Protein AF-A0A6C0INZ3-F1 (afdb_monomer_lite)

Secondary structure (DSSP, 8-state):
--HHHHHHHHHHHHHHHHT--GGGSHHHHHHHHHHHHHHHHHHTTTSGGGGGGHHHHHHHHHHGGGG-TTTS-HHHHHHHHHHHHTTTS-HHHHHHHHHHHHH-SHHHHHHH-PPP-GGGHHHHHHHHHHHHHHTT-HHHHHHHHHHHHTTTS-TTSHHHHHHHHHHHHHHHTGGGTTTTT---SHHHHHHHHHHHHHHHHHHHHHHHHHHHH-

Sequence (214 aa):
MNFLSKLVYFIMVAIERYSIDESHGISHSFNTLHHACDIFENEKYKHTEMIPHENVIYIASAIHDMCDKKYMNQEEGIFHIDKLIAAELSNTERMAVREIVAKMSYSKVKLYGFPDLGKYQTAYNVVREADLLAAYDFDRAMIYYMYMNHHVYTNENIIEEAYTDCCELFLKRMLRHDIDGLFTFEYTRQKADILKYESLNQMKRWKRIIKTLK

pLDDT: mean 92.81, std 7.03, range [55.78, 98.81]

Structure (mmCIF, N/CA/C/O backbone):
data_AF-A0A6C0INZ3-F1
#
_entry.id   AF-A0A6C0INZ3-F1
#
loop_
_atom_site.group_PDB
_atom_site.id
_atom_site.type_symbol
_atom_site.label_atom_id
_atom_site.label_alt_id
_atom_site.label_comp_id
_atom_site.label_asym_id
_atom_site.label_entity_id
_atom_site.label_seq_id
_atom_site.pdbx_PDB_ins_code
_atom_site.Cartn_x
_atom_site.Cartn_y
_atom_site.Cartn_z
_atom_site.occupancy
_atom_site.B_iso_or_equiv
_atom_site.auth_seq_id
_atom_site.auth_comp_id
_atom_site.auth_asym_id
_atom_site.auth_atom_id
_atom_site.pdbx_PDB_model_num
ATOM 1 N N . MET A 1 1 ? -4.796 25.303 10.067 1.00 69.06 1 MET A N 1
ATOM 2 C CA . MET A 1 1 ? -4.629 24.258 9.036 1.00 69.06 1 MET A CA 1
ATOM 3 C C . MET A 1 1 ? -5.470 23.056 9.444 1.00 69.06 1 MET A C 1
ATOM 5 O O . MET A 1 1 ? -5.375 22.672 10.606 1.00 69.06 1 MET A O 1
ATOM 9 N N . ASN A 1 2 ? -6.333 22.535 8.563 1.00 91.88 2 ASN A N 1
ATOM 10 C CA . ASN A 1 2 ? -7.113 21.328 8.873 1.00 91.88 2 ASN A CA 1
ATOM 11 C C . ASN A 1 2 ? -6.174 20.112 9.018 1.00 91.88 2 ASN A C 1
ATOM 13 O O . ASN A 1 2 ? -5.011 20.178 8.610 1.00 91.88 2 ASN A O 1
ATOM 17 N N . PHE A 1 3 ? -6.651 19.033 9.637 1.00 91.75 3 PHE A N 1
ATOM 18 C CA . PHE A 1 3 ? -5.793 17.894 9.954 1.00 91.75 3 PHE A CA 1
ATOM 19 C C . PHE A 1 3 ? -5.232 17.191 8.707 1.00 91.75 3 PHE A C 1
ATOM 21 O O . PHE A 1 3 ? -4.044 16.881 8.685 1.00 91.75 3 PHE A O 1
ATOM 28 N N . LEU A 1 4 ? -6.016 17.057 7.632 1.00 93.31 4 LEU A N 1
ATOM 29 C CA . LEU A 1 4 ? -5.533 16.509 6.359 1.00 93.31 4 LEU A CA 1
ATOM 30 C C . LEU A 1 4 ? -4.337 17.306 5.814 1.00 93.31 4 LEU A C 1
ATOM 32 O O . LEU A 1 4 ? -3.319 16.732 5.449 1.00 93.31 4 LEU A O 1
ATOM 36 N N . SER A 1 5 ? -4.408 18.636 5.827 1.00 94.31 5 SER A N 1
ATOM 37 C CA . SER A 1 5 ? -3.290 19.485 5.414 1.00 94.31 5 SER A CA 1
ATOM 38 C C . SER A 1 5 ? -2.071 19.349 6.340 1.00 94.31 5 SER A C 1
ATOM 40 O O . SER A 1 5 ? -0.947 19.403 5.851 1.00 94.31 5 SER A O 1
ATOM 42 N N . LYS A 1 6 ? -2.255 19.126 7.655 1.00 93.69 6 LYS A N 1
ATOM 43 C CA . LYS A 1 6 ? -1.139 18.801 8.575 1.00 93.69 6 LYS A CA 1
ATOM 44 C C . LYS A 1 6 ? -0.491 17.463 8.224 1.00 93.69 6 LYS A C 1
ATOM 46 O O . LYS A 1 6 ? 0.731 17.374 8.243 1.00 93.69 6 LYS A O 1
ATOM 51 N N . LEU A 1 7 ? -1.300 16.461 7.887 1.00 93.94 7 LEU A N 1
ATOM 52 C CA . LEU A 1 7 ? -0.850 15.128 7.493 1.00 93.94 7 LEU A CA 1
ATOM 53 C C . LEU A 1 7 ? -0.023 15.178 6.205 1.00 93.94 7 LEU A C 1
ATOM 55 O O . LEU A 1 7 ? 1.097 14.681 6.168 1.00 93.94 7 LEU A O 1
ATOM 59 N N . VAL A 1 8 ? -0.539 15.858 5.178 1.00 94.75 8 VAL A N 1
ATOM 60 C CA . VAL A 1 8 ? 0.163 16.045 3.901 1.00 94.75 8 VAL A CA 1
ATOM 61 C C . VAL A 1 8 ? 1.462 16.820 4.095 1.00 94.75 8 VAL A C 1
ATOM 63 O O . VAL A 1 8 ? 2.505 16.404 3.600 1.00 94.75 8 VAL A O 1
ATOM 66 N N . TYR A 1 9 ? 1.428 17.913 4.860 1.00 94.56 9 TYR A N 1
ATOM 67 C CA . TYR A 1 9 ? 2.632 18.685 5.155 1.00 94.56 9 TYR A CA 1
ATOM 68 C C . TYR A 1 9 ? 3.685 17.844 5.887 1.00 94.56 9 TYR A C 1
ATOM 70 O O . TYR A 1 9 ? 4.863 17.904 5.547 1.00 94.56 9 TYR A O 1
ATOM 78 N N . PHE A 1 10 ? 3.270 17.021 6.853 1.00 93.75 10 PHE A N 1
ATOM 79 C CA . PHE A 1 10 ? 4.167 16.095 7.540 1.00 93.75 10 PHE A CA 1
ATOM 80 C C . PHE A 1 10 ? 4.844 15.117 6.574 1.00 93.75 10 PHE A C 1
ATOM 82 O O . PHE A 1 10 ? 6.059 14.953 6.646 1.00 93.75 10 PHE A O 1
ATOM 89 N N . ILE A 1 11 ? 4.080 14.517 5.654 1.00 94.12 11 ILE A N 1
ATOM 90 C CA . ILE A 1 11 ? 4.606 13.606 4.627 1.00 94.12 11 ILE A CA 1
ATOM 91 C C . ILE A 1 11 ? 5.644 14.327 3.760 1.00 94.12 11 ILE A C 1
ATOM 93 O O . ILE A 1 11 ? 6.752 13.831 3.589 1.00 94.12 11 ILE A O 1
ATOM 97 N N . MET A 1 12 ? 5.325 15.528 3.269 1.00 94.19 12 MET A N 1
ATOM 98 C CA . MET A 1 12 ? 6.247 16.315 2.442 1.00 94.19 12 MET A CA 1
ATOM 99 C C . MET A 1 12 ? 7.553 16.643 3.177 1.00 94.19 12 MET A C 1
ATOM 101 O O . MET A 1 12 ? 8.633 16.453 2.622 1.00 94.19 12 MET A O 1
ATOM 105 N N . VAL A 1 13 ? 7.464 17.077 4.438 1.00 92.94 13 VAL A N 1
ATOM 106 C CA . VAL A 1 13 ? 8.641 17.379 5.267 1.00 92.94 13 VAL A CA 1
ATOM 107 C C . VAL A 1 13 ? 9.463 16.123 5.553 1.00 92.94 13 VAL A C 1
ATOM 109 O O . VAL A 1 13 ? 10.689 16.188 5.553 1.00 92.94 13 VAL A O 1
ATOM 112 N N . ALA A 1 14 ? 8.822 14.979 5.805 1.00 91.19 14 ALA A N 1
ATOM 113 C CA . ALA A 1 14 ? 9.524 13.717 6.019 1.00 91.19 14 ALA A CA 1
ATOM 114 C C . ALA A 1 14 ? 10.264 13.266 4.748 1.00 91.19 14 ALA A C 1
ATOM 116 O O . ALA A 1 14 ? 11.440 12.917 4.825 1.00 91.19 14 ALA A O 1
ATOM 117 N N . ILE A 1 15 ? 9.619 13.351 3.582 1.00 91.88 15 ILE A N 1
ATOM 118 C CA . ILE A 1 15 ? 10.243 13.035 2.290 1.00 91.88 15 ILE A CA 1
ATOM 119 C C . ILE A 1 15 ? 11.498 13.882 2.071 1.00 91.88 15 ILE A C 1
ATOM 121 O O . ILE A 1 15 ? 12.558 13.333 1.777 1.00 91.88 15 ILE A O 1
ATOM 125 N N . GLU A 1 16 ? 11.403 15.197 2.277 1.00 91.38 16 GLU A N 1
ATOM 126 C CA . GLU A 1 16 ? 12.538 16.111 2.124 1.00 91.38 16 GLU A CA 1
ATOM 127 C C . GLU A 1 16 ? 13.649 15.807 3.140 1.00 91.38 16 GLU A C 1
ATOM 129 O O . GLU A 1 16 ? 14.810 15.625 2.771 1.00 91.38 16 GLU A O 1
ATOM 134 N N . ARG A 1 17 ? 13.297 15.687 4.426 1.00 89.94 17 ARG A N 1
ATOM 135 C CA . ARG A 1 17 ? 14.262 15.501 5.519 1.00 89.94 17 ARG A CA 1
ATOM 136 C C . ARG A 1 17 ? 15.053 14.202 5.401 1.00 89.94 17 ARG A C 1
ATOM 138 O O . ARG A 1 17 ? 16.233 14.189 5.745 1.00 89.94 17 ARG A O 1
ATOM 145 N N . TYR A 1 18 ? 14.408 13.125 4.967 1.00 88.06 18 TYR A N 1
ATOM 146 C CA . TYR A 1 18 ? 15.021 11.798 4.886 1.00 88.06 18 TYR A CA 1
ATOM 147 C C . TYR A 1 18 ? 15.394 11.399 3.456 1.00 88.06 18 TYR A C 1
ATOM 149 O O . TYR A 1 18 ? 15.815 10.267 3.239 1.00 88.06 18 TYR A O 1
ATOM 157 N N . SER A 1 19 ? 15.277 12.327 2.495 1.00 88.00 19 SER A N 1
ATOM 158 C CA . SER A 1 19 ? 15.598 12.095 1.079 1.00 88.00 19 SER A CA 1
ATOM 159 C C . SER A 1 19 ? 14.913 10.841 0.523 1.00 88.00 19 SER A C 1
ATOM 161 O O . SER A 1 19 ? 15.533 10.033 -0.168 1.00 88.00 19 SER A O 1
ATOM 163 N N . ILE A 1 20 ? 13.633 10.664 0.867 1.00 87.69 20 ILE A N 1
ATOM 164 C CA . ILE A 1 20 ? 12.821 9.550 0.371 1.00 87.69 20 ILE A CA 1
ATOM 165 C C . ILE A 1 20 ? 12.635 9.745 -1.134 1.00 87.69 20 ILE A C 1
ATOM 167 O O . ILE A 1 20 ? 12.213 10.815 -1.578 1.00 87.69 20 ILE A O 1
ATOM 171 N N . ASP A 1 21 ? 12.965 8.725 -1.922 1.00 88.88 21 ASP A N 1
ATOM 172 C CA . ASP A 1 21 ? 12.852 8.807 -3.375 1.00 88.88 21 ASP A CA 1
ATOM 173 C C . ASP A 1 21 ? 11.390 8.760 -3.854 1.00 88.88 21 ASP A C 1
ATOM 175 O O . ASP A 1 21 ? 10.462 8.427 -3.111 1.00 88.88 21 ASP A O 1
ATOM 179 N N . GLU A 1 22 ? 11.176 9.094 -5.127 1.00 88.88 22 GLU A N 1
ATOM 180 C CA . GLU A 1 22 ? 9.841 9.228 -5.716 1.00 88.88 22 GLU A CA 1
ATOM 181 C C . GLU A 1 22 ? 8.994 7.947 -5.603 1.00 88.88 22 GLU A C 1
ATOM 183 O O . GLU A 1 22 ? 7.768 8.032 -5.496 1.00 88.88 22 GLU A O 1
ATOM 188 N N . SER A 1 23 ? 9.616 6.763 -5.524 1.00 89.38 23 SER A N 1
ATOM 189 C CA . SER A 1 23 ? 8.882 5.499 -5.402 1.00 89.38 23 SER A CA 1
ATOM 190 C C . SER A 1 23 ? 8.169 5.314 -4.054 1.00 89.38 23 SER A C 1
ATOM 192 O O . SER A 1 23 ? 7.216 4.534 -3.968 1.00 89.38 23 SER A O 1
ATOM 194 N N . HIS A 1 24 ? 8.592 6.040 -3.015 1.00 88.19 24 HIS A N 1
ATOM 195 C CA . HIS A 1 24 ? 7.967 6.060 -1.683 1.00 88.19 24 HIS A CA 1
ATOM 196 C C . HIS A 1 24 ? 7.540 7.489 -1.286 1.00 88.19 24 HIS A C 1
ATOM 198 O O . HIS A 1 24 ? 7.288 7.786 -0.118 1.00 88.19 24 HIS A O 1
ATOM 204 N N . GLY A 1 25 ? 7.450 8.389 -2.271 1.00 88.81 25 GLY A N 1
ATOM 205 C CA . GLY A 1 25 ? 7.060 9.779 -2.078 1.00 88.81 25 GLY A CA 1
ATOM 206 C C . GLY A 1 25 ? 5.555 9.982 -1.858 1.00 88.81 25 GLY A C 1
ATOM 207 O O . GLY A 1 25 ? 4.776 9.060 -1.596 1.00 88.81 25 GLY A O 1
ATOM 208 N N . ILE A 1 26 ? 5.116 11.235 -2.009 1.00 93.00 26 ILE A N 1
ATOM 209 C CA . ILE A 1 26 ? 3.735 11.653 -1.726 1.00 93.00 26 ILE A CA 1
ATOM 210 C C . ILE A 1 26 ? 2.705 10.926 -2.601 1.00 93.00 26 ILE A C 1
ATOM 212 O O . ILE A 1 26 ? 1.640 10.555 -2.112 1.00 93.00 26 ILE A O 1
ATOM 216 N N . SER A 1 27 ? 3.039 10.660 -3.867 1.00 94.25 27 SER A N 1
ATOM 217 C CA . SER A 1 27 ? 2.162 9.951 -4.802 1.00 94.25 27 SER A CA 1
ATOM 218 C C . SER A 1 27 ? 1.820 8.551 -4.298 1.00 94.25 27 SER A C 1
ATOM 220 O O . SER A 1 27 ? 0.663 8.143 -4.353 1.00 94.25 27 SER A O 1
ATOM 222 N N . HIS A 1 28 ? 2.795 7.831 -3.734 1.00 95.06 28 HIS A N 1
ATOM 223 C CA . HIS A 1 28 ? 2.536 6.520 -3.151 1.00 95.06 28 HIS A CA 1
ATOM 224 C C . HIS A 1 28 ? 1.643 6.619 -1.911 1.00 95.06 28 HIS A C 1
ATOM 226 O O . HIS A 1 28 ? 0.663 5.884 -1.810 1.00 95.06 28 HIS A O 1
ATOM 232 N N . SER A 1 29 ? 1.922 7.579 -1.024 1.00 95.19 29 SER A N 1
ATOM 233 C CA . SER A 1 29 ? 1.091 7.830 0.160 1.00 95.19 29 SER A CA 1
ATOM 234 C C . SER A 1 29 ? -0.372 8.101 -0.220 1.00 95.19 29 SER A C 1
ATOM 236 O O . SER A 1 29 ? -1.292 7.597 0.425 1.00 95.19 29 SER A O 1
ATOM 238 N N . PHE A 1 30 ? -0.604 8.855 -1.298 1.00 97.00 30 PHE A N 1
ATOM 239 C CA . PHE A 1 30 ? -1.949 9.149 -1.798 1.00 97.00 30 PHE A CA 1
ATOM 240 C C . PHE A 1 30 ? -2.608 7.937 -2.447 1.00 97.00 30 PHE A C 1
ATOM 242 O O . PHE A 1 30 ? -3.773 7.673 -2.166 1.00 97.00 30 PHE A O 1
ATOM 249 N N . ASN A 1 31 ? -1.878 7.159 -3.248 1.00 97.44 31 ASN A N 1
ATOM 250 C CA . ASN A 1 31 ? -2.407 5.926 -3.833 1.00 97.44 31 ASN A CA 1
ATOM 251 C C . ASN A 1 31 ? -2.839 4.931 -2.746 1.00 97.44 31 ASN A C 1
ATOM 253 O O . ASN A 1 31 ? -3.935 4.376 -2.819 1.00 97.44 31 ASN A O 1
ATOM 257 N N . THR A 1 32 ? -2.028 4.758 -1.699 1.00 97.81 32 THR A N 1
ATOM 258 C CA . THR A 1 32 ? -2.372 3.898 -0.559 1.00 97.81 32 THR A CA 1
ATOM 259 C C . THR A 1 32 ? -3.578 4.443 0.210 1.00 97.81 32 THR A C 1
ATOM 261 O O . THR A 1 32 ? -4.480 3.682 0.549 1.00 97.81 32 THR A O 1
ATOM 264 N N . LEU A 1 33 ? -3.669 5.758 0.429 1.00 97.94 33 LEU A N 1
ATOM 265 C CA . LEU A 1 33 ? -4.849 6.372 1.049 1.00 97.94 33 LEU A CA 1
ATOM 266 C C . LEU A 1 33 ? -6.123 6.182 0.205 1.00 97.94 33 LEU A C 1
ATOM 268 O O . LEU A 1 33 ? -7.180 5.869 0.752 1.00 97.94 33 LEU A O 1
ATOM 272 N N . HIS A 1 34 ? -6.034 6.329 -1.118 1.00 98.50 34 HIS A N 1
ATOM 273 C CA . HIS A 1 34 ? -7.158 6.095 -2.023 1.00 98.50 34 HIS A CA 1
ATOM 274 C C . HIS A 1 34 ? -7.617 4.639 -1.991 1.00 98.50 34 HIS A C 1
ATOM 276 O O . HIS A 1 34 ? -8.807 4.389 -1.831 1.00 98.50 34 HIS A O 1
ATOM 282 N N . HIS A 1 35 ? -6.692 3.679 -2.044 1.00 98.75 35 HIS A N 1
ATOM 283 C CA . HIS A 1 35 ? -7.049 2.269 -1.907 1.00 98.75 35 HIS A CA 1
ATOM 284 C C . HIS A 1 35 ? -7.659 1.943 -0.541 1.00 98.75 35 HIS A C 1
ATOM 286 O O . HIS A 1 35 ? -8.596 1.153 -0.476 1.00 98.75 35 HIS A O 1
ATOM 292 N N . ALA A 1 36 ? -7.187 2.563 0.543 1.00 98.75 36 ALA A N 1
ATOM 293 C CA . ALA A 1 36 ? -7.779 2.377 1.866 1.00 98.75 36 ALA A CA 1
ATOM 294 C C . ALA A 1 36 ? -9.219 2.915 1.929 1.00 98.75 36 ALA A C 1
ATOM 296 O O . ALA A 1 36 ? -10.091 2.243 2.478 1.00 98.75 36 ALA A O 1
ATOM 297 N N . CYS A 1 37 ? -9.474 4.084 1.330 1.00 98.69 37 CYS A N 1
ATOM 298 C CA . CYS A 1 37 ? -10.815 4.654 1.166 1.00 98.69 37 CYS A CA 1
ATOM 299 C C . CYS A 1 37 ? -11.726 3.726 0.354 1.00 98.69 37 CYS A C 1
ATOM 301 O O . CYS A 1 37 ? -12.810 3.369 0.807 1.00 98.69 37 CYS A O 1
ATOM 303 N N . ASP A 1 38 ? -11.250 3.257 -0.798 1.00 98.75 38 ASP A N 1
ATOM 304 C CA . ASP A 1 38 ? -11.995 2.349 -1.666 1.00 98.75 38 ASP A CA 1
ATOM 305 C C . ASP A 1 38 ? -12.365 1.041 -0.948 1.00 98.75 38 ASP A C 1
ATOM 307 O O . ASP A 1 38 ? -13.520 0.613 -0.996 1.00 98.75 38 ASP A O 1
ATOM 311 N N . ILE A 1 39 ? -11.411 0.415 -0.249 1.00 98.81 39 ILE A N 1
ATOM 312 C CA . ILE A 1 39 ? -11.667 -0.801 0.534 1.00 98.81 39 ILE A CA 1
ATOM 313 C C . ILE A 1 39 ? -12.692 -0.506 1.634 1.00 98.81 39 ILE A C 1
ATOM 315 O O . ILE A 1 39 ? -13.674 -1.235 1.761 1.00 98.81 39 ILE A O 1
ATOM 319 N N . PHE A 1 40 ? -12.496 0.564 2.411 1.00 98.69 40 PHE A N 1
ATOM 320 C CA . PHE A 1 40 ? -13.399 0.927 3.502 1.00 98.69 40 PHE A CA 1
ATOM 321 C C . PHE A 1 40 ? -14.834 1.128 3.002 1.00 98.69 40 PHE A C 1
ATOM 323 O O . PHE A 1 40 ? -15.755 0.498 3.520 1.00 98.69 40 PHE A O 1
ATOM 330 N N . GLU A 1 41 ? -15.036 1.928 1.955 1.00 98.62 41 GLU A N 1
ATOM 331 C CA . GLU A 1 41 ? -16.369 2.226 1.426 1.00 98.62 41 GLU A CA 1
ATOM 332 C C . GLU A 1 41 ? -17.100 0.983 0.904 1.00 98.62 41 GLU A C 1
ATOM 334 O O . GLU A 1 41 ? -18.309 0.850 1.112 1.00 98.62 41 GLU A O 1
ATOM 339 N N . ASN A 1 42 ? -16.379 0.054 0.273 1.00 98.56 42 ASN A N 1
ATOM 340 C CA . ASN A 1 42 ? -16.973 -1.151 -0.306 1.00 98.56 42 ASN A CA 1
ATOM 341 C C . ASN A 1 42 ? -17.198 -2.276 0.717 1.00 98.56 42 ASN A C 1
ATOM 343 O O . ASN A 1 42 ? -18.046 -3.141 0.493 1.00 98.56 42 ASN A O 1
ATOM 347 N N . GLU A 1 43 ? -16.481 -2.268 1.845 1.00 98.25 43 GLU A N 1
ATOM 348 C CA . GLU A 1 43 ? -16.483 -3.379 2.805 1.00 98.25 43 GLU A CA 1
ATOM 349 C C . GLU A 1 43 ? -17.089 -3.017 4.178 1.00 98.25 43 GLU A C 1
ATOM 351 O O . GLU A 1 43 ? -17.465 -3.913 4.939 1.00 98.25 43 GLU A O 1
ATOM 356 N N . LYS A 1 44 ? -17.273 -1.727 4.510 1.00 97.56 44 LYS A N 1
ATOM 357 C CA . LYS A 1 44 ? -17.713 -1.263 5.851 1.00 97.56 44 LYS A CA 1
ATOM 358 C C . LYS A 1 44 ? -19.039 -1.826 6.344 1.00 97.56 44 LYS A C 1
ATOM 360 O O . LYS A 1 44 ? -19.221 -1.968 7.548 1.00 97.56 44 LYS A O 1
ATOM 365 N N . TYR A 1 45 ? -19.960 -2.179 5.450 1.00 97.44 45 TYR A N 1
ATOM 366 C CA . TYR A 1 45 ? -21.242 -2.772 5.847 1.00 97.44 45 TYR A CA 1
ATOM 367 C C . TYR A 1 45 ? -21.177 -4.290 6.045 1.00 97.44 45 TYR A C 1
ATOM 369 O O . TYR A 1 45 ? -22.009 -4.837 6.765 1.00 97.44 45 TYR A O 1
ATOM 377 N N . LYS A 1 46 ? -20.185 -4.969 5.452 1.00 97.75 46 LYS A N 1
ATOM 378 C CA . LYS A 1 46 ? -19.890 -6.384 5.732 1.00 97.75 46 LYS A CA 1
ATOM 379 C C . LYS A 1 46 ? -19.028 -6.535 6.991 1.00 97.75 46 LYS A C 1
ATOM 381 O O . LYS A 1 46 ? -19.146 -7.535 7.692 1.00 97.75 46 LYS A O 1
ATOM 386 N N . HIS A 1 47 ? -18.220 -5.519 7.293 1.00 96.75 47 HIS A N 1
ATOM 387 C CA . HIS A 1 47 ? -17.270 -5.476 8.403 1.00 96.75 47 HIS A CA 1
ATOM 388 C C . HIS A 1 47 ? -17.510 -4.249 9.294 1.00 96.75 47 HIS A C 1
ATOM 390 O O . HIS A 1 47 ? -16.679 -3.347 9.404 1.00 96.75 47 HIS A O 1
ATOM 396 N N . THR A 1 48 ? -18.693 -4.178 9.909 1.00 97.06 48 THR A N 1
ATOM 397 C CA . THR A 1 48 ? -19.147 -2.991 10.664 1.00 97.06 48 THR A CA 1
ATOM 398 C C . THR A 1 48 ? -18.234 -2.587 11.825 1.00 97.06 48 THR A C 1
ATOM 400 O O . THR A 1 48 ? -18.241 -1.426 12.236 1.00 97.06 48 THR A O 1
ATOM 403 N N . GLU A 1 49 ? -17.407 -3.506 12.330 1.00 95.50 49 GLU A N 1
ATOM 404 C CA . GLU A 1 49 ? -16.436 -3.260 13.393 1.00 95.50 49 GLU A CA 1
ATOM 405 C C . GLU A 1 49 ? -15.344 -2.251 13.011 1.00 95.50 49 GLU A C 1
ATOM 407 O O . GLU A 1 49 ? -14.749 -1.652 13.904 1.00 95.50 49 GLU A O 1
ATOM 412 N N . MET A 1 50 ? -15.089 -2.021 11.716 1.00 95.94 50 MET A N 1
ATOM 413 C CA . MET A 1 50 ? -14.089 -1.037 11.285 1.00 95.94 50 MET A CA 1
ATOM 414 C C . MET A 1 50 ? -14.626 0.388 11.161 1.00 95.94 50 MET A C 1
ATOM 416 O O . MET A 1 50 ? -13.827 1.318 11.098 1.00 95.94 50 MET A O 1
ATOM 420 N N . ILE A 1 51 ? -15.951 0.585 11.155 1.00 97.94 51 ILE A N 1
ATOM 421 C CA . ILE A 1 51 ? -16.570 1.916 11.020 1.00 97.94 51 ILE A CA 1
ATOM 422 C C . ILE A 1 51 ? -16.051 2.896 12.088 1.00 97.94 51 ILE A C 1
ATOM 424 O O . ILE A 1 51 ? -15.641 3.998 11.726 1.00 97.94 51 ILE A O 1
ATOM 428 N N . PRO A 1 52 ? -15.957 2.528 13.384 1.00 97.44 52 PRO A N 1
ATOM 429 C CA . PRO A 1 52 ? -15.395 3.416 14.405 1.00 97.44 52 PRO A CA 1
ATOM 430 C C . PRO A 1 52 ? -13.888 3.682 14.253 1.00 97.44 52 PRO A C 1
ATOM 432 O O . PRO A 1 52 ? -13.311 4.397 15.067 1.00 97.44 52 PRO A O 1
ATOM 435 N N . HIS A 1 53 ? -13.219 3.051 13.287 1.00 97.56 53 HIS A N 1
ATOM 436 C CA . HIS A 1 53 ? -11.769 3.078 13.100 1.00 97.56 53 HIS A CA 1
ATOM 437 C C . HIS A 1 53 ? -11.351 3.746 11.782 1.00 97.56 53 HIS A C 1
ATOM 439 O O . HIS A 1 53 ? -10.173 3.705 11.435 1.00 97.56 53 HIS A O 1
ATOM 445 N N . GLU A 1 54 ? -12.276 4.411 11.082 1.00 97.81 54 GLU A N 1
ATOM 446 C CA . GLU A 1 54 ? -12.027 5.108 9.811 1.00 97.81 54 GLU A CA 1
ATOM 447 C C . GLU A 1 54 ? -10.832 6.078 9.885 1.00 97.81 54 GLU A C 1
ATOM 449 O O . GLU A 1 54 ? -9.918 6.016 9.064 1.00 97.81 54 GLU A O 1
ATOM 454 N N . ASN A 1 55 ? -10.762 6.907 10.934 1.00 96.56 55 ASN A N 1
ATOM 455 C CA . ASN A 1 55 ? -9.639 7.831 11.126 1.00 96.56 55 ASN A CA 1
ATOM 456 C C . ASN A 1 55 ? -8.298 7.096 11.273 1.00 96.56 55 ASN A C 1
ATOM 458 O O . ASN A 1 55 ? -7.298 7.516 10.694 1.00 96.56 55 ASN A O 1
ATOM 462 N N . VAL A 1 56 ? -8.268 5.988 12.024 1.00 97.88 56 VAL A N 1
ATOM 463 C CA . VAL A 1 56 ? -7.059 5.164 12.200 1.00 97.88 56 VAL A CA 1
ATOM 464 C C . VAL A 1 56 ? -6.611 4.590 10.858 1.00 97.88 56 VAL A C 1
ATOM 466 O O . VAL A 1 56 ? -5.417 4.626 10.565 1.00 97.88 56 VAL A O 1
ATOM 469 N N . ILE A 1 57 ? -7.557 4.115 10.041 1.00 98.50 57 ILE A N 1
ATOM 470 C CA . ILE A 1 57 ? -7.296 3.580 8.701 1.00 98.50 57 ILE A CA 1
ATOM 471 C C . ILE A 1 57 ? -6.637 4.648 7.827 1.00 98.50 57 ILE A C 1
ATOM 473 O O . ILE A 1 57 ? -5.514 4.445 7.370 1.00 98.50 57 ILE A O 1
ATOM 477 N N . TYR A 1 58 ? -7.283 5.802 7.646 1.00 98.25 58 TYR A N 1
ATOM 478 C CA . TYR A 1 58 ? -6.786 6.841 6.737 1.00 98.25 58 TYR A CA 1
ATOM 479 C C . TYR A 1 58 ? -5.446 7.426 7.179 1.00 98.25 58 TYR A C 1
ATOM 481 O O . TYR A 1 58 ? -4.543 7.627 6.362 1.00 98.25 58 TYR A O 1
ATOM 489 N N . ILE A 1 59 ? -5.280 7.663 8.481 1.00 97.19 59 ILE A N 1
ATOM 490 C CA . ILE A 1 59 ? -4.031 8.193 9.027 1.00 97.19 59 ILE A CA 1
ATOM 491 C C . ILE A 1 59 ? -2.900 7.193 8.813 1.00 97.19 59 ILE A C 1
ATOM 493 O O . ILE A 1 59 ? -1.866 7.569 8.264 1.00 97.19 59 ILE A O 1
ATOM 497 N N . ALA A 1 60 ? -3.095 5.929 9.202 1.00 97.06 60 ALA A N 1
ATOM 498 C CA . ALA A 1 60 ? -2.071 4.903 9.056 1.00 97.06 60 ALA A CA 1
ATOM 499 C C . ALA A 1 60 ? -1.716 4.668 7.580 1.00 97.06 60 ALA A C 1
ATOM 501 O O . ALA A 1 60 ? -0.532 4.617 7.256 1.00 97.06 60 ALA A O 1
ATOM 502 N N . SER A 1 61 ? -2.703 4.613 6.675 1.00 97.44 61 SER A N 1
ATOM 503 C CA . SER A 1 61 ? -2.450 4.448 5.237 1.00 97.44 61 SER A CA 1
ATOM 504 C C . SER A 1 61 ? -1.621 5.584 4.647 1.00 97.44 61 SER A C 1
ATOM 506 O O . SER A 1 61 ? -0.732 5.330 3.839 1.00 97.44 61 SER A O 1
ATOM 508 N N . ALA A 1 62 ? -1.852 6.824 5.080 1.00 96.19 62 ALA A N 1
ATOM 509 C CA . ALA A 1 62 ? -1.151 7.979 4.535 1.00 96.19 62 ALA A CA 1
ATOM 510 C C . ALA A 1 62 ? 0.310 8.081 5.004 1.00 96.19 62 ALA A C 1
ATOM 512 O O . ALA A 1 62 ? 1.136 8.620 4.278 1.00 96.19 62 ALA A O 1
ATOM 513 N N . ILE A 1 63 ? 0.639 7.598 6.209 1.00 94.06 63 ILE A N 1
ATOM 514 C CA . ILE A 1 63 ? 1.956 7.843 6.832 1.00 94.06 63 ILE A CA 1
ATOM 515 C C . ILE A 1 63 ? 2.810 6.593 7.031 1.00 94.06 63 ILE A C 1
ATOM 517 O O . ILE A 1 63 ? 3.910 6.716 7.565 1.00 94.06 63 ILE A O 1
ATOM 521 N N . HIS A 1 64 ? 2.329 5.402 6.663 1.00 91.94 64 HIS A N 1
ATOM 522 C CA . HIS A 1 64 ? 3.016 4.145 6.975 1.00 91.94 64 HIS A CA 1
ATOM 523 C C . HIS A 1 64 ? 4.488 4.117 6.533 1.00 91.94 64 HIS A C 1
ATOM 525 O O . HIS A 1 64 ? 5.356 3.704 7.304 1.00 91.94 64 HIS A O 1
ATOM 531 N N . ASP A 1 65 ? 4.775 4.645 5.345 1.00 88.75 65 ASP A N 1
ATOM 532 C CA . ASP A 1 65 ? 6.124 4.692 4.780 1.00 88.75 65 ASP A CA 1
ATOM 533 C C . ASP A 1 65 ? 7.012 5.794 5.369 1.00 88.75 65 ASP A C 1
ATOM 535 O O . ASP A 1 65 ? 8.235 5.743 5.244 1.00 88.75 65 ASP A O 1
ATOM 539 N N . MET A 1 66 ? 6.442 6.739 6.124 1.00 87.69 66 MET A N 1
ATOM 540 C CA . MET A 1 66 ? 7.202 7.793 6.815 1.00 87.69 66 MET A CA 1
ATOM 541 C C . MET A 1 66 ? 7.962 7.271 8.046 1.00 87.69 66 MET A C 1
ATOM 543 O O . MET A 1 66 ? 8.491 8.053 8.831 1.00 87.69 66 MET A O 1
ATOM 547 N N . CYS A 1 67 ? 8.008 5.951 8.238 1.00 82.81 67 CYS A N 1
ATOM 548 C CA . CYS A 1 67 ? 8.857 5.282 9.219 1.00 82.81 67 CYS A CA 1
ATOM 549 C C . CYS A 1 67 ? 9.555 4.030 8.651 1.00 82.81 67 CYS A C 1
ATOM 551 O O . CYS A 1 67 ? 10.010 3.175 9.421 1.00 82.81 67 CYS A O 1
ATOM 553 N N . ASP A 1 68 ? 9.624 3.883 7.320 1.00 76.62 68 ASP A N 1
ATOM 554 C CA . ASP A 1 68 ? 10.269 2.722 6.708 1.00 76.62 68 ASP A CA 1
ATOM 555 C C . ASP A 1 68 ? 11.770 2.694 7.061 1.00 76.62 68 ASP A C 1
ATOM 557 O O . ASP A 1 68 ? 12.508 3.675 6.913 1.00 76.62 68 ASP A O 1
ATOM 561 N N . LYS A 1 69 ? 12.233 1.520 7.507 1.00 78.25 69 LYS A N 1
ATOM 562 C CA . LYS A 1 69 ? 1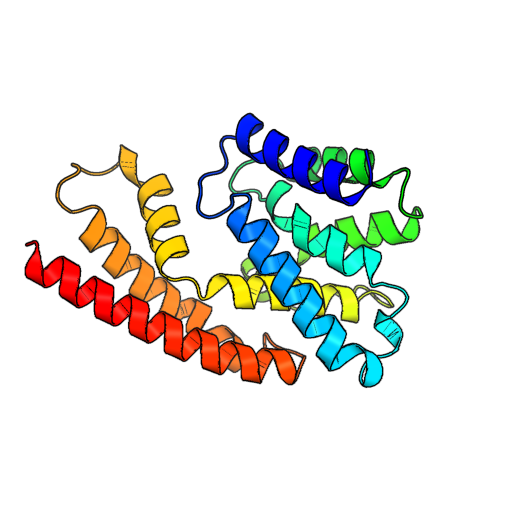3.635 1.240 7.842 1.00 78.25 69 LYS A CA 1
ATOM 563 C C . LYS A 1 69 ? 14.579 1.438 6.659 1.00 78.25 69 LYS A C 1
ATOM 565 O O . LYS A 1 69 ? 15.779 1.557 6.880 1.00 78.25 69 LYS A O 1
ATOM 570 N N . LYS A 1 70 ? 14.056 1.431 5.427 1.00 76.75 70 LYS A N 1
ATOM 571 C CA . LYS A 1 70 ? 14.838 1.730 4.220 1.00 76.75 70 LYS A CA 1
ATOM 572 C C . LYS A 1 70 ? 15.446 3.135 4.247 1.00 76.75 70 LYS A C 1
ATOM 574 O O . LYS A 1 70 ? 16.544 3.303 3.732 1.00 76.75 70 LYS A O 1
ATOM 579 N N . TYR A 1 71 ? 14.757 4.109 4.847 1.00 77.00 71 TYR A N 1
ATOM 580 C CA . TYR A 1 71 ? 15.152 5.523 4.800 1.00 77.00 71 TYR A CA 1
ATOM 581 C C . TYR A 1 71 ? 15.521 6.099 6.169 1.00 77.00 71 TYR A C 1
ATOM 583 O O . TYR A 1 71 ? 16.245 7.089 6.242 1.00 77.00 71 TYR A O 1
ATOM 591 N N . MET A 1 72 ? 15.035 5.512 7.269 1.00 80.44 72 MET A N 1
ATOM 592 C CA . MET A 1 72 ? 15.250 6.088 8.598 1.00 80.44 72 MET A CA 1
ATOM 593 C C . MET A 1 72 ? 15.238 5.076 9.743 1.00 80.44 72 MET A C 1
ATOM 595 O O . MET A 1 72 ? 14.869 3.910 9.598 1.00 80.44 72 MET A O 1
ATOM 599 N N . ASN A 1 73 ? 15.587 5.558 10.938 1.00 83.69 73 ASN A N 1
ATOM 600 C CA . ASN A 1 73 ? 15.318 4.828 12.165 1.00 83.69 73 ASN A CA 1
ATOM 601 C C . ASN A 1 73 ? 13.799 4.790 12.427 1.00 83.69 73 ASN A C 1
ATOM 603 O O . ASN A 1 73 ? 13.155 5.822 12.611 1.00 83.69 73 ASN A O 1
ATOM 607 N N . GLN A 1 74 ? 13.237 3.582 12.487 1.00 82.56 74 GLN A N 1
ATOM 608 C CA . GLN A 1 74 ? 11.798 3.378 12.662 1.00 82.56 74 GLN A CA 1
ATOM 609 C C . GLN A 1 74 ? 11.255 3.977 13.977 1.00 82.56 74 GLN A C 1
ATOM 611 O O . GLN A 1 74 ? 10.124 4.456 14.002 1.00 82.56 74 GLN A O 1
ATOM 616 N N . GLU A 1 75 ? 12.027 3.969 15.068 1.00 84.19 75 GLU A N 1
ATOM 617 C CA . GLU A 1 75 ? 11.594 4.543 16.352 1.00 84.19 75 GLU A CA 1
ATOM 618 C C . GLU A 1 75 ? 11.504 6.071 16.290 1.00 84.19 75 GLU A C 1
ATOM 620 O O . GLU A 1 75 ? 10.560 6.650 16.829 1.00 84.19 75 GLU A O 1
ATOM 625 N N . GLU A 1 76 ? 12.434 6.717 15.580 1.00 86.38 76 GLU A N 1
ATOM 626 C CA . GLU A 1 76 ? 12.398 8.163 15.334 1.00 86.38 76 GLU A CA 1
ATOM 627 C C . GLU A 1 76 ? 11.167 8.544 14.495 1.00 86.38 76 GLU A C 1
ATOM 629 O O . GLU A 1 76 ? 10.418 9.450 14.870 1.00 86.38 76 GLU A O 1
ATOM 634 N N . GLY A 1 77 ? 10.905 7.806 13.409 1.00 85.88 77 GLY A N 1
ATOM 635 C CA . GLY A 1 77 ? 9.719 8.011 12.571 1.00 85.88 77 GLY A CA 1
ATOM 636 C C . GLY A 1 77 ? 8.416 7.855 13.359 1.00 85.88 77 GLY A C 1
ATOM 637 O O . GLY A 1 77 ? 7.547 8.728 13.318 1.00 85.88 77 GLY A O 1
ATOM 638 N N . ILE A 1 78 ? 8.305 6.794 14.167 1.00 85.75 78 ILE A N 1
ATOM 639 C CA . ILE A 1 78 ? 7.143 6.557 15.040 1.00 85.75 78 ILE A CA 1
ATOM 640 C C . ILE A 1 78 ? 6.955 7.696 16.050 1.00 85.75 78 ILE A C 1
ATOM 642 O O . ILE A 1 78 ? 5.826 8.127 16.281 1.00 85.75 78 ILE A O 1
ATOM 646 N N . PHE A 1 79 ? 8.033 8.202 16.649 1.00 88.31 79 PHE A N 1
ATOM 647 C CA . PHE A 1 79 ? 7.958 9.321 17.589 1.00 88.31 79 PHE A CA 1
ATOM 648 C C . PHE A 1 79 ? 7.418 10.597 16.930 1.00 88.31 79 PHE A C 1
ATOM 650 O O . PHE A 1 79 ? 6.603 11.315 17.516 1.00 88.31 79 PHE A O 1
ATOM 657 N N . HIS A 1 80 ? 7.847 10.881 15.702 1.00 89.00 80 HIS A N 1
ATOM 658 C CA . HIS A 1 80 ? 7.357 12.022 14.938 1.00 89.00 80 HIS A CA 1
ATOM 659 C C . HIS A 1 80 ? 5.887 11.864 14.522 1.00 89.00 80 HIS A C 1
ATOM 661 O O . HIS A 1 80 ? 5.124 12.828 14.629 1.00 89.00 80 HIS A O 1
ATOM 667 N N . ILE A 1 81 ? 5.476 10.652 14.141 1.00 89.44 81 ILE A N 1
ATOM 668 C CA . ILE A 1 81 ? 4.075 10.310 13.873 1.00 89.44 81 ILE A CA 1
ATOM 669 C C . ILE A 1 81 ? 3.209 10.524 15.122 1.00 89.44 81 ILE A C 1
ATOM 671 O O . ILE A 1 81 ? 2.183 11.196 15.038 1.00 89.44 81 ILE A O 1
ATOM 675 N N . ASP A 1 82 ? 3.622 10.017 16.289 1.00 89.25 82 ASP A N 1
ATOM 676 C CA . ASP A 1 82 ? 2.841 10.152 17.529 1.00 89.25 82 ASP A CA 1
ATOM 677 C C . ASP A 1 82 ? 2.645 11.628 17.907 1.00 89.25 82 ASP A C 1
ATOM 679 O O . ASP A 1 82 ? 1.538 12.042 18.251 1.00 89.25 82 ASP A O 1
ATOM 683 N N . LYS A 1 83 ? 3.681 12.461 17.732 1.00 91.06 83 LYS A N 1
ATOM 684 C CA . LYS A 1 83 ? 3.579 13.917 17.921 1.00 91.06 83 LYS A CA 1
ATOM 685 C C . LYS A 1 83 ? 2.569 14.581 16.988 1.00 91.06 83 LYS A C 1
ATOM 687 O O . LYS A 1 83 ? 1.861 15.485 17.430 1.00 91.06 83 LYS A O 1
ATOM 692 N N . LEU A 1 84 ? 2.507 14.169 15.721 1.00 91.69 84 LEU A N 1
ATOM 693 C CA . LEU A 1 84 ? 1.564 14.721 14.743 1.00 91.69 84 LEU A CA 1
ATOM 694 C C . LEU A 1 84 ? 0.111 14.427 15.132 1.00 91.69 84 LEU A C 1
ATOM 696 O O . LEU A 1 84 ? -0.742 15.311 15.048 1.00 91.69 84 LEU A O 1
ATOM 700 N N . ILE A 1 85 ? -0.164 13.189 15.543 1.00 93.25 85 ILE A N 1
ATOM 701 C CA . ILE A 1 85 ? -1.528 12.682 15.755 1.00 93.25 85 ILE A CA 1
ATOM 702 C C . ILE A 1 85 ? -2.006 12.840 17.213 1.00 93.25 85 ILE A C 1
ATOM 704 O O . ILE A 1 85 ? -3.178 12.609 17.505 1.00 93.25 85 ILE A O 1
ATOM 708 N N . ALA A 1 86 ? -1.123 13.272 18.126 1.00 91.75 86 ALA A N 1
ATOM 709 C CA . ALA A 1 86 ? -1.376 13.458 19.560 1.00 91.75 86 ALA A CA 1
ATOM 710 C C . ALA A 1 86 ? -2.653 14.242 19.884 1.00 91.75 86 ALA A C 1
ATOM 712 O O . ALA A 1 86 ? -3.377 13.874 20.808 1.00 91.75 86 ALA A O 1
ATOM 713 N N . ALA A 1 87 ? -2.908 15.318 19.137 1.00 88.56 87 ALA A N 1
ATOM 714 C CA . ALA A 1 87 ? -4.024 16.229 19.380 1.00 88.56 87 ALA A CA 1
ATOM 715 C C . ALA A 1 87 ? -5.347 15.779 18.737 1.00 88.56 87 ALA A C 1
ATOM 717 O O . ALA A 1 87 ? -6.382 16.376 19.011 1.00 88.56 87 ALA A O 1
ATOM 718 N N . GLU A 1 88 ? -5.308 14.767 17.870 1.00 91.56 88 GLU A N 1
ATOM 719 C CA . GLU A 1 88 ? -6.408 14.433 16.952 1.00 91.56 88 GLU A CA 1
ATOM 720 C C . GLU A 1 88 ? -6.961 13.026 17.231 1.00 91.56 88 GLU A C 1
ATOM 722 O O . GLU A 1 88 ? -8.097 12.726 16.883 1.00 91.56 88 GLU A O 1
ATOM 727 N N . LEU A 1 89 ? -6.175 12.175 17.902 1.00 93.62 89 LEU A N 1
ATOM 728 C CA . LEU A 1 89 ? -6.529 10.801 18.247 1.00 93.62 89 LEU A CA 1
ATOM 729 C C . LEU A 1 89 ? -6.399 10.535 19.749 1.00 93.62 89 LEU A C 1
ATOM 731 O O . LEU A 1 89 ? -5.476 11.011 20.421 1.00 93.62 89 LEU A O 1
ATOM 735 N N . SER A 1 90 ? -7.282 9.679 20.263 1.00 94.88 90 SER A N 1
ATOM 736 C CA . SER A 1 90 ? -7.158 9.130 21.614 1.00 94.88 90 SER A CA 1
ATOM 737 C C . SER A 1 90 ? -5.883 8.296 21.758 1.00 94.88 90 SER A C 1
ATOM 739 O O . SER A 1 90 ? -5.389 7.713 20.792 1.00 94.88 90 SER A O 1
ATOM 741 N N . ASN A 1 91 ? -5.374 8.145 22.986 1.00 94.19 91 ASN A N 1
ATOM 742 C CA . ASN A 1 91 ? -4.191 7.313 23.249 1.00 94.19 91 ASN A CA 1
ATOM 743 C C . ASN A 1 91 ? -4.323 5.898 22.649 1.00 94.19 91 ASN A C 1
ATOM 745 O O . ASN A 1 91 ? -3.362 5.369 22.097 1.00 94.19 91 ASN A O 1
ATOM 749 N N . THR A 1 92 ? -5.519 5.301 22.709 1.00 95.00 92 THR A N 1
ATOM 750 C CA . THR A 1 92 ? -5.775 3.964 22.158 1.00 95.00 92 THR A CA 1
ATOM 751 C C . THR A 1 92 ? -5.734 3.913 20.635 1.00 95.00 92 THR A C 1
ATOM 753 O O . THR A 1 92 ? -5.341 2.889 20.084 1.00 95.00 92 THR A O 1
ATOM 756 N N . GLU A 1 93 ? -6.148 4.975 19.947 1.00 96.50 93 GLU A N 1
ATOM 757 C CA . GLU A 1 93 ? -6.076 5.063 18.483 1.00 96.50 93 GLU A CA 1
ATOM 758 C C . GLU A 1 93 ? -4.646 5.346 18.023 1.00 96.50 93 GLU A C 1
ATOM 760 O O . GLU A 1 93 ? -4.183 4.739 17.063 1.00 96.50 93 GLU A O 1
ATOM 765 N N . ARG A 1 94 ? -3.897 6.186 18.751 1.00 95.38 94 ARG A N 1
ATOM 766 C CA . ARG A 1 94 ? -2.470 6.422 18.464 1.00 95.38 94 ARG A CA 1
ATOM 767 C C . ARG A 1 94 ? -1.648 5.146 18.574 1.00 95.38 94 ARG A C 1
ATOM 769 O O . ARG A 1 94 ? -0.837 4.853 17.69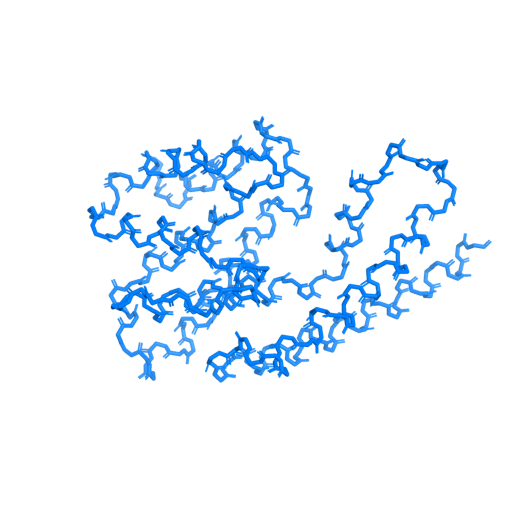8 1.00 95.38 94 ARG A O 1
ATOM 776 N N . MET A 1 95 ? -1.900 4.356 19.621 1.00 94.25 95 MET A N 1
ATOM 777 C CA . MET A 1 95 ? -1.292 3.033 19.765 1.00 94.25 95 MET A CA 1
ATOM 778 C C . MET A 1 95 ? -1.652 2.122 18.588 1.00 94.25 95 MET A C 1
ATOM 780 O O . MET A 1 95 ? -0.773 1.443 18.069 1.00 94.25 95 MET A O 1
ATOM 784 N N . ALA A 1 96 ? -2.903 2.142 18.121 1.00 96.31 96 ALA A N 1
ATOM 785 C CA . ALA A 1 96 ? -3.315 1.356 16.961 1.00 96.31 96 ALA A CA 1
ATOM 786 C C . ALA A 1 96 ? -2.574 1.771 15.683 1.00 96.31 96 ALA A C 1
ATOM 788 O O . ALA A 1 96 ? -2.013 0.911 15.011 1.00 96.31 96 ALA A O 1
ATOM 789 N N . VAL A 1 97 ? -2.499 3.075 15.382 1.00 96.31 97 VAL A N 1
ATOM 790 C CA . VAL A 1 97 ? -1.742 3.599 14.230 1.00 96.31 97 VAL A CA 1
ATOM 791 C C . VAL A 1 97 ? -0.286 3.137 14.292 1.00 96.31 97 VAL A C 1
ATOM 793 O O . VAL A 1 97 ? 0.227 2.592 13.315 1.00 96.31 97 VAL A O 1
ATOM 796 N N . ARG A 1 98 ? 0.365 3.281 15.454 1.00 93.19 98 ARG A N 1
ATOM 797 C CA . ARG A 1 98 ? 1.746 2.828 15.667 1.00 93.19 98 ARG A CA 1
ATOM 798 C C . ARG A 1 98 ? 1.909 1.337 15.379 1.00 93.19 98 ARG A C 1
ATOM 800 O O . ARG A 1 98 ? 2.841 0.956 14.675 1.00 93.19 98 ARG A O 1
ATOM 807 N N . GLU A 1 99 ? 1.032 0.501 15.924 1.00 93.81 99 GLU A N 1
ATOM 808 C CA . GLU A 1 99 ? 1.113 -0.952 15.760 1.00 93.81 99 GLU A CA 1
ATOM 809 C C . GLU A 1 99 ? 0.861 -1.384 14.312 1.00 93.81 99 GLU A C 1
ATOM 811 O O . GLU A 1 99 ? 1.582 -2.246 13.804 1.00 93.81 99 GLU A O 1
ATOM 816 N N . ILE A 1 100 ? -0.108 -0.762 13.629 1.00 95.56 100 ILE A N 1
ATOM 817 C CA . ILE A 1 100 ? -0.411 -1.040 12.219 1.00 95.56 100 ILE A CA 1
ATOM 818 C C . ILE A 1 100 ? 0.816 -0.753 11.363 1.00 95.56 100 ILE A C 1
ATOM 820 O O . ILE A 1 100 ? 1.357 -1.653 10.718 1.00 95.56 100 ILE A O 1
ATOM 824 N N . VAL A 1 101 ? 1.300 0.484 11.433 1.00 93.06 101 VAL A N 1
ATOM 825 C CA . VAL A 1 101 ? 2.448 0.955 10.663 1.00 93.06 101 VAL A CA 1
ATOM 826 C C . VAL A 1 101 ? 3.696 0.115 10.973 1.00 93.06 101 VAL A C 1
ATOM 828 O O . VAL A 1 101 ? 4.447 -0.276 10.079 1.00 93.06 101 VAL A O 1
ATOM 831 N N . ALA A 1 102 ? 3.891 -0.276 12.236 1.00 89.56 102 ALA A N 1
ATOM 832 C CA . ALA A 1 102 ? 5.035 -1.086 12.622 1.00 89.56 102 ALA A CA 1
ATOM 833 C C . ALA A 1 102 ? 4.989 -2.536 12.115 1.00 89.56 102 ALA A C 1
ATOM 835 O O . ALA A 1 102 ? 6.053 -3.156 12.016 1.00 89.56 102 ALA A O 1
ATOM 836 N N . LYS A 1 103 ? 3.816 -3.094 11.801 1.00 91.56 103 LYS A N 1
ATOM 837 C CA . LYS A 1 103 ? 3.638 -4.532 11.525 1.00 91.56 103 LYS A CA 1
ATOM 838 C C . LYS A 1 103 ? 3.083 -4.851 10.130 1.00 91.56 103 LYS A C 1
ATOM 840 O O . LYS A 1 103 ? 3.016 -6.025 9.776 1.00 91.56 103 LYS A O 1
ATOM 845 N N . MET A 1 104 ? 2.679 -3.860 9.335 1.00 91.44 104 MET A N 1
ATOM 846 C CA . MET A 1 104 ? 1.970 -4.097 8.065 1.00 91.44 104 MET A CA 1
ATOM 847 C C . MET A 1 104 ? 2.841 -4.579 6.899 1.00 91.44 104 MET A C 1
ATOM 849 O O . MET A 1 104 ? 2.318 -5.205 5.979 1.00 91.44 104 MET A O 1
ATOM 853 N N . SER A 1 105 ? 4.157 -4.338 6.922 1.00 88.12 105 SER A N 1
ATOM 854 C CA . SER A 1 105 ? 4.991 -4.601 5.745 1.00 88.12 105 SER A CA 1
ATOM 855 C C . SER A 1 105 ? 5.000 -6.077 5.329 1.00 88.12 105 SER A C 1
ATOM 857 O O . SER A 1 105 ? 5.065 -6.992 6.157 1.00 88.12 105 SER A O 1
ATOM 859 N N . TYR A 1 106 ? 4.990 -6.315 4.014 1.00 85.88 106 TYR A N 1
ATOM 860 C CA . TYR A 1 106 ? 4.976 -7.655 3.415 1.00 85.88 106 TYR A CA 1
ATOM 861 C C . TYR A 1 106 ? 6.019 -8.600 4.029 1.00 85.88 106 TYR A C 1
ATOM 863 O O . TYR A 1 106 ? 5.685 -9.713 4.431 1.00 85.88 106 TYR A O 1
ATOM 871 N N . SER A 1 107 ? 7.273 -8.152 4.147 1.00 84.56 107 SER A N 1
ATOM 872 C CA . SER A 1 107 ? 8.371 -8.989 4.643 1.00 84.56 107 SER A CA 1
ATOM 873 C C . SER A 1 107 ? 8.163 -9.425 6.095 1.00 84.56 107 SER A C 1
ATOM 875 O O . SER A 1 107 ? 8.522 -10.545 6.446 1.00 84.56 107 SER A O 1
ATOM 877 N N . LYS A 1 108 ? 7.552 -8.575 6.936 1.00 88.44 108 LYS A N 1
ATOM 878 C CA . LYS A 1 108 ? 7.229 -8.927 8.326 1.00 88.44 108 LYS A CA 1
ATOM 879 C C . LYS A 1 108 ? 6.133 -9.986 8.378 1.00 88.44 108 LYS A C 1
ATOM 881 O O . LYS A 1 108 ? 6.296 -10.965 9.095 1.00 88.44 108 LYS A O 1
ATOM 886 N N . VAL A 1 109 ? 5.082 -9.843 7.571 1.00 89.75 109 VAL A N 1
ATOM 887 C CA . VAL A 1 109 ? 3.985 -10.826 7.522 1.00 89.75 109 VAL A CA 1
ATOM 888 C C . VAL A 1 109 ? 4.445 -12.169 6.959 1.00 89.75 109 VAL A C 1
ATOM 890 O O . VAL A 1 109 ? 4.062 -13.212 7.478 1.00 89.75 109 VAL A O 1
ATOM 893 N N . LYS A 1 110 ? 5.324 -12.180 5.951 1.00 85.75 110 LYS A N 1
ATOM 894 C CA . LYS A 1 110 ? 5.906 -13.434 5.445 1.00 85.75 110 LYS A CA 1
ATOM 895 C C . LYS A 1 110 ? 6.769 -14.152 6.484 1.00 85.75 110 LYS A C 1
ATOM 897 O O . LYS A 1 110 ? 6.833 -15.375 6.448 1.00 85.75 110 LYS A O 1
ATOM 902 N N . LEU A 1 111 ? 7.438 -13.408 7.367 1.00 88.75 111 LEU A N 1
ATOM 903 C CA . LEU A 1 111 ? 8.343 -13.970 8.371 1.00 88.75 111 LEU A CA 1
ATOM 904 C C . LEU A 1 111 ? 7.619 -14.404 9.654 1.00 88.75 111 LEU A C 1
ATOM 906 O O . LEU A 1 111 ? 7.935 -15.456 10.200 1.00 88.75 111 LEU A O 1
ATOM 910 N N . TYR A 1 112 ? 6.666 -13.604 10.131 1.00 91.31 112 TYR A N 1
ATOM 911 C CA . TYR A 1 112 ? 6.037 -13.777 11.446 1.00 91.31 112 TYR A CA 1
ATOM 912 C C . TYR A 1 112 ? 4.546 -14.134 11.386 1.00 91.31 112 TYR A C 1
ATOM 914 O O . TYR A 1 112 ? 3.941 -14.384 12.424 1.00 91.31 112 TYR A O 1
ATOM 922 N N . GLY A 1 113 ? 3.950 -14.164 10.193 1.00 91.06 113 GLY A N 1
ATOM 923 C CA . GLY A 1 113 ? 2.505 -14.277 10.022 1.00 91.06 113 GLY A CA 1
ATOM 924 C C . GLY A 1 113 ? 1.778 -12.954 10.266 1.00 91.06 113 GLY A C 1
ATOM 925 O O . GLY A 1 113 ? 2.386 -11.894 10.444 1.00 91.06 113 GLY A O 1
ATOM 926 N N . PHE A 1 114 ? 0.447 -13.014 10.240 1.00 91.75 114 PHE A N 1
ATOM 927 C CA . PHE A 1 114 ? -0.385 -11.861 10.560 1.00 91.75 114 PHE A CA 1
ATOM 928 C C . PHE A 1 114 ? -0.296 -11.545 12.058 1.00 91.75 114 PHE A C 1
ATOM 930 O O . PHE A 1 114 ? -0.414 -12.457 12.880 1.00 91.75 114 PHE A O 1
ATOM 937 N N . PRO A 1 115 ? -0.094 -10.274 12.435 1.00 94.19 115 PRO A N 1
ATOM 938 C CA . PRO A 1 115 ? -0.181 -9.874 13.828 1.00 94.19 115 PRO A CA 1
ATOM 939 C C . PRO A 1 115 ? -1.634 -9.914 14.311 1.00 94.19 115 PRO A C 1
ATOM 941 O O . PRO A 1 115 ? -2.557 -9.743 13.517 1.00 94.19 115 PRO A O 1
ATOM 944 N N . ASP A 1 116 ? -1.807 -10.055 15.624 1.00 95.06 116 ASP A N 1
ATOM 945 C CA . ASP A 1 116 ? -3.082 -9.840 16.307 1.00 95.06 116 ASP A CA 1
ATOM 946 C C . ASP A 1 116 ? -3.138 -8.404 16.856 1.00 95.06 116 ASP A C 1
ATOM 948 O O . ASP A 1 116 ? -2.304 -8.007 17.679 1.00 95.06 116 ASP A O 1
ATOM 952 N N . LEU A 1 117 ? -4.085 -7.607 16.354 1.00 95.69 117 LEU A N 1
ATOM 953 C CA . LEU A 1 117 ? -4.367 -6.238 16.805 1.00 95.69 117 LEU A CA 1
ATOM 954 C C . LEU A 1 117 ? -5.743 -6.112 17.489 1.00 95.69 117 LEU A C 1
ATOM 956 O O . LEU A 1 117 ? -6.230 -4.996 17.716 1.00 95.69 117 LEU A O 1
ATOM 960 N N . GLY A 1 118 ? -6.385 -7.232 17.834 1.00 95.81 118 GLY A N 1
ATOM 961 C CA . GLY A 1 118 ? -7.690 -7.259 18.490 1.00 95.81 118 GLY A CA 1
ATOM 962 C C . GLY A 1 118 ? -8.745 -6.468 17.711 1.00 95.81 118 GLY A C 1
ATOM 963 O O . GLY A 1 118 ? -8.953 -6.687 16.521 1.00 95.81 118 GLY A O 1
ATOM 964 N N . LYS A 1 119 ? -9.395 -5.493 18.362 1.00 96.44 119 LYS A N 1
ATOM 965 C CA . LYS A 1 119 ? -10.451 -4.675 17.730 1.00 96.44 119 LYS A CA 1
ATOM 966 C C . LYS A 1 119 ? -9.986 -3.872 16.504 1.00 96.44 119 LYS A C 1
ATOM 968 O O . LYS A 1 119 ? -10.812 -3.474 15.696 1.00 96.44 119 LYS A O 1
ATOM 973 N N . TYR A 1 120 ? -8.679 -3.650 16.350 1.00 97.69 120 TYR A N 1
ATOM 974 C CA . TYR A 1 120 ? -8.111 -2.939 15.202 1.00 97.69 120 TYR A CA 1
ATOM 975 C C . TYR A 1 120 ? -7.651 -3.876 14.076 1.00 97.69 120 TYR A C 1
ATOM 977 O O . TYR A 1 120 ? -7.037 -3.407 13.120 1.00 97.69 120 TYR A O 1
ATOM 985 N N . GLN A 1 121 ? -7.937 -5.182 14.153 1.00 97.56 121 GLN A N 1
ATOM 986 C CA . GLN A 1 121 ? -7.508 -6.148 13.137 1.00 97.56 121 GLN A CA 1
ATOM 987 C C . GLN A 1 121 ? -8.046 -5.807 11.744 1.00 97.56 121 GLN A C 1
ATOM 989 O O . GLN A 1 121 ? -7.300 -5.831 10.768 1.00 97.56 121 GLN A O 1
ATOM 994 N N . THR A 1 122 ? -9.322 -5.438 11.640 1.00 97.44 122 THR A N 1
ATOM 995 C CA . THR A 1 122 ? -9.920 -5.076 10.351 1.00 97.44 122 THR A CA 1
ATOM 996 C C . THR A 1 122 ? -9.296 -3.787 9.805 1.00 97.44 122 THR A C 1
ATOM 998 O O . THR A 1 122 ? -8.943 -3.736 8.632 1.00 97.44 122 THR A O 1
ATOM 1001 N N . ALA A 1 123 ? -9.029 -2.790 10.659 1.00 98.25 123 ALA A N 1
ATOM 1002 C CA . ALA A 1 123 ? -8.311 -1.575 10.260 1.00 98.25 123 ALA A CA 1
ATOM 1003 C C . ALA A 1 123 ? -6.884 -1.874 9.763 1.00 98.25 123 ALA A C 1
ATOM 1005 O O . ALA A 1 123 ? -6.458 -1.336 8.743 1.00 98.25 123 ALA A O 1
ATOM 1006 N N . TYR A 1 124 ? -6.165 -2.776 10.441 1.00 98.06 124 TYR A N 1
ATOM 1007 C CA . TYR A 1 124 ? -4.864 -3.273 9.990 1.00 98.06 124 TYR A CA 1
ATOM 1008 C C . TYR A 1 124 ? -4.946 -3.908 8.600 1.00 98.06 124 TYR A C 1
ATOM 1010 O O . TYR A 1 124 ? -4.133 -3.586 7.732 1.00 98.06 124 TYR A O 1
ATOM 1018 N N . ASN A 1 125 ? -5.931 -4.785 8.384 1.00 97.88 125 ASN A N 1
ATOM 1019 C CA . ASN A 1 125 ? -6.119 -5.457 7.103 1.00 97.88 125 ASN A CA 1
ATOM 1020 C C . ASN A 1 125 ? -6.381 -4.439 5.987 1.00 97.88 125 ASN A C 1
ATOM 1022 O O . ASN A 1 125 ? -5.742 -4.537 4.945 1.00 97.88 125 ASN A O 1
ATOM 1026 N N . VAL A 1 126 ? -7.232 -3.426 6.215 1.00 98.56 126 VAL A N 1
ATOM 1027 C CA . VAL A 1 126 ? -7.514 -2.380 5.213 1.00 98.56 126 VAL A CA 1
ATOM 1028 C C . VAL A 1 126 ? -6.238 -1.650 4.810 1.00 98.56 126 VAL A C 1
ATOM 1030 O O . VAL A 1 126 ? -5.910 -1.581 3.629 1.00 98.56 126 VAL A O 1
ATOM 1033 N N . VAL A 1 127 ? -5.488 -1.138 5.789 1.00 98.31 127 VAL A N 1
ATOM 1034 C CA . VAL A 1 127 ? -4.272 -0.351 5.534 1.00 98.31 127 VAL A CA 1
ATOM 1035 C C . VAL A 1 127 ? -3.218 -1.184 4.807 1.00 98.31 127 VAL A C 1
ATOM 1037 O O . VAL A 1 127 ? -2.583 -0.722 3.861 1.00 98.31 127 VAL A O 1
ATOM 1040 N N . ARG A 1 128 ? -3.049 -2.437 5.226 1.00 97.31 128 ARG A N 1
ATOM 1041 C CA . ARG A 1 128 ? -2.100 -3.356 4.607 1.00 97.31 128 ARG A CA 1
ATOM 1042 C C . ARG A 1 128 ? -2.493 -3.716 3.180 1.00 97.31 128 ARG A C 1
ATOM 1044 O O . ARG A 1 128 ? -1.643 -3.725 2.297 1.00 97.31 128 ARG A O 1
ATOM 1051 N N . GLU A 1 129 ? -3.751 -4.060 2.954 1.00 98.06 129 GLU A N 1
ATOM 1052 C CA . GLU A 1 129 ? -4.231 -4.423 1.624 1.00 98.06 129 GLU A CA 1
ATOM 1053 C C . GLU A 1 129 ? -4.171 -3.239 0.664 1.00 98.06 129 GLU A C 1
ATOM 1055 O O . GLU A 1 129 ? -3.792 -3.423 -0.490 1.00 98.06 129 GLU A O 1
ATOM 1060 N N . ALA A 1 130 ? -4.421 -2.026 1.154 1.00 98.50 130 ALA A N 1
ATOM 1061 C CA . ALA A 1 130 ? -4.240 -0.805 0.386 1.00 98.50 130 ALA A CA 1
ATOM 1062 C C . ALA A 1 130 ? -2.789 -0.610 -0.095 1.00 98.50 130 ALA A C 1
ATOM 1064 O O . ALA A 1 130 ? -2.571 -0.319 -1.272 1.00 98.50 130 ALA A O 1
ATOM 1065 N N . ASP A 1 131 ? -1.800 -0.834 0.777 1.00 97.69 131 ASP A N 1
ATOM 1066 C CA . ASP A 1 131 ? -0.378 -0.792 0.400 1.00 97.69 131 ASP A CA 1
ATOM 1067 C C . ASP A 1 131 ? -0.029 -1.896 -0.620 1.00 97.69 131 ASP A C 1
ATOM 1069 O O . ASP A 1 131 ? 0.621 -1.654 -1.641 1.00 97.69 131 ASP A O 1
ATOM 1073 N N . LEU A 1 132 ? -0.551 -3.113 -0.426 1.00 97.25 132 LEU A N 1
ATOM 1074 C CA . LEU A 1 132 ? -0.356 -4.202 -1.387 1.00 97.25 132 LEU A CA 1
ATOM 1075 C C . LEU A 1 132 ? -0.962 -3.912 -2.765 1.00 97.25 132 LEU A C 1
ATOM 1077 O O . LEU A 1 132 ? -0.386 -4.347 -3.764 1.00 97.25 132 LEU A O 1
ATOM 1081 N N . LEU A 1 133 ? -2.100 -3.215 -2.834 1.00 98.31 133 LEU A N 1
ATOM 1082 C CA . LEU A 1 133 ? -2.684 -2.756 -4.097 1.00 98.31 133 LEU A CA 1
ATOM 1083 C C . LEU A 1 133 ? -1.790 -1.691 -4.752 1.00 98.31 133 LEU A C 1
ATOM 1085 O O . LEU A 1 133 ? -1.469 -1.811 -5.934 1.00 98.31 133 LEU A O 1
ATOM 1089 N N . ALA A 1 134 ? -1.283 -0.726 -3.980 1.00 97.44 134 ALA A N 1
ATOM 1090 C CA . ALA A 1 134 ? -0.359 0.296 -4.481 1.00 97.44 134 ALA A CA 1
ATOM 1091 C C . ALA A 1 134 ? 0.993 -0.280 -4.961 1.00 97.44 134 ALA A C 1
ATOM 1093 O O . ALA A 1 134 ? 1.717 0.352 -5.732 1.00 97.44 134 ALA A O 1
ATOM 1094 N N . ALA A 1 135 ? 1.361 -1.491 -4.535 1.00 95.62 135 ALA A N 1
ATOM 1095 C CA . ALA A 1 135 ? 2.564 -2.188 -4.994 1.00 95.62 135 ALA A CA 1
ATOM 1096 C C . ALA A 1 135 ? 2.471 -2.762 -6.421 1.00 95.62 135 ALA A C 1
ATOM 1098 O O . ALA A 1 135 ? 3.493 -3.192 -6.949 1.00 95.62 135 ALA A O 1
ATOM 1099 N N . TYR A 1 136 ? 1.295 -2.767 -7.062 1.00 97.62 136 TYR A N 1
ATOM 1100 C CA . TYR A 1 136 ? 1.156 -3.213 -8.458 1.00 97.62 136 TYR A CA 1
ATOM 1101 C C . TYR A 1 136 ? 1.652 -2.190 -9.492 1.00 97.62 136 TYR A C 1
ATOM 1103 O O . TYR A 1 136 ? 1.698 -2.505 -10.679 1.00 97.62 136 TYR A O 1
ATOM 1111 N N . ASP A 1 137 ? 2.050 -0.990 -9.075 1.00 97.12 137 ASP A N 1
ATOM 1112 C CA . ASP A 1 137 ? 2.668 0.000 -9.956 1.00 97.12 137 ASP A CA 1
ATOM 1113 C C . ASP A 1 137 ? 4.072 -0.461 -10.399 1.00 97.12 137 ASP A C 1
ATOM 1115 O O . ASP A 1 137 ? 5.010 -0.527 -9.597 1.00 97.12 137 ASP A O 1
ATOM 1119 N N . PHE A 1 138 ? 4.209 -0.829 -11.679 1.00 97.81 138 PHE A N 1
ATOM 1120 C CA . PHE A 1 138 ? 5.472 -1.326 -12.225 1.00 97.81 138 PHE A CA 1
ATOM 1121 C C . PHE A 1 138 ? 6.488 -0.198 -12.417 1.00 97.81 138 PHE A C 1
ATOM 1123 O O . PHE A 1 138 ? 7.680 -0.407 -12.185 1.00 97.81 138 PHE A O 1
ATOM 1130 N N . ASP A 1 139 ? 6.028 0.999 -12.781 1.00 96.62 139 ASP A N 1
ATOM 1131 C CA . ASP A 1 139 ? 6.890 2.167 -12.966 1.00 96.62 139 ASP A CA 1
ATOM 1132 C C . ASP A 1 139 ? 7.518 2.566 -11.624 1.00 96.62 139 ASP A C 1
ATOM 1134 O O . ASP A 1 139 ? 8.721 2.814 -11.546 1.00 96.62 139 ASP A O 1
ATOM 1138 N N . ARG A 1 140 ? 6.745 2.499 -10.534 1.00 95.75 140 ARG A N 1
ATOM 1139 C CA . ARG A 1 140 ? 7.249 2.711 -9.168 1.00 95.75 140 ARG A CA 1
ATOM 1140 C C . ARG A 1 140 ? 8.382 1.753 -8.798 1.00 95.75 140 ARG A C 1
ATOM 1142 O O . ARG A 1 140 ? 9.370 2.175 -8.198 1.00 95.75 140 ARG A O 1
ATOM 1149 N N . ALA A 1 141 ? 8.265 0.475 -9.161 1.00 95.94 141 ALA A N 1
ATOM 1150 C CA . ALA A 1 141 ? 9.315 -0.511 -8.903 1.00 95.94 141 ALA A CA 1
ATOM 1151 C C . ALA A 1 141 ? 10.589 -0.221 -9.714 1.00 95.94 141 ALA A C 1
ATOM 1153 O O . ALA A 1 141 ? 11.689 -0.291 -9.163 1.00 95.94 141 ALA A O 1
ATOM 1154 N N . MET A 1 142 ? 10.437 0.165 -10.986 1.00 95.94 142 MET A N 1
ATOM 1155 C CA . MET A 1 142 ? 11.549 0.593 -11.841 1.00 95.94 142 MET A CA 1
ATOM 1156 C C . MET A 1 142 ? 12.284 1.789 -11.232 1.00 95.94 142 MET A C 1
ATOM 1158 O O . MET A 1 142 ? 13.507 1.764 -11.108 1.00 95.94 142 MET A O 1
ATOM 1162 N N . ILE A 1 143 ? 11.536 2.816 -10.813 1.00 94.56 143 ILE A N 1
ATOM 1163 C CA . ILE A 1 143 ? 12.074 4.019 -10.167 1.00 94.56 143 ILE A CA 1
ATOM 1164 C C . ILE A 1 143 ? 12.868 3.637 -8.919 1.00 94.56 143 ILE A C 1
ATOM 1166 O O . ILE A 1 143 ? 14.029 4.026 -8.801 1.00 94.56 143 ILE A O 1
ATOM 1170 N N . TYR A 1 144 ? 12.292 2.817 -8.036 1.00 92.88 144 TYR A N 1
ATOM 1171 C CA . TYR A 1 144 ? 12.981 2.357 -6.830 1.00 92.88 144 TYR A CA 1
ATOM 1172 C C . TYR A 1 144 ? 14.315 1.674 -7.157 1.00 92.88 144 TYR A C 1
ATOM 1174 O O . TYR A 1 144 ? 15.344 2.007 -6.567 1.00 92.88 144 TYR A O 1
ATOM 1182 N N . TYR A 1 145 ? 14.321 0.749 -8.124 1.00 92.69 145 TYR A N 1
ATOM 1183 C CA . TYR A 1 145 ? 15.545 0.059 -8.526 1.00 92.69 145 TYR A CA 1
ATOM 1184 C C . TYR A 1 145 ? 16.622 1.040 -8.989 1.00 92.69 145 TYR A C 1
ATOM 1186 O O . TYR A 1 145 ? 17.769 0.949 -8.548 1.00 92.69 145 TYR A O 1
ATOM 1194 N N . MET A 1 146 ? 16.252 1.986 -9.856 1.00 91.62 146 MET A N 1
ATOM 1195 C CA . MET A 1 146 ? 17.184 2.980 -10.380 1.00 91.62 146 MET A CA 1
ATOM 1196 C C . MET A 1 146 ? 17.756 3.844 -9.254 1.00 91.62 146 MET A C 1
ATOM 1198 O O . MET A 1 146 ? 18.972 3.987 -9.167 1.00 91.62 146 MET A O 1
ATOM 1202 N N . TYR A 1 147 ? 16.924 4.345 -8.338 1.00 89.56 147 TYR A N 1
ATOM 1203 C CA . TYR A 1 147 ? 17.393 5.138 -7.197 1.00 89.56 147 TYR A CA 1
ATOM 1204 C C . TYR A 1 147 ? 18.321 4.353 -6.265 1.00 89.56 147 TYR A C 1
ATOM 1206 O O . TYR A 1 147 ? 19.308 4.907 -5.787 1.00 89.56 147 TYR A O 1
ATOM 1214 N N . MET A 1 148 ? 18.078 3.063 -6.031 1.00 86.62 148 MET A N 1
ATOM 1215 C CA . MET A 1 148 ? 18.952 2.262 -5.164 1.00 86.62 148 MET A CA 1
ATOM 1216 C C . MET A 1 148 ? 20.287 1.890 -5.826 1.00 86.62 148 MET A C 1
ATOM 1218 O O . MET A 1 148 ? 21.279 1.699 -5.125 1.00 86.62 148 MET A O 1
ATOM 1222 N N . ASN A 1 149 ? 20.335 1.807 -7.160 1.00 85.38 149 ASN A N 1
ATOM 1223 C CA . ASN A 1 149 ? 21.490 1.275 -7.892 1.00 85.38 149 ASN A CA 1
ATOM 1224 C C . ASN A 1 149 ? 22.241 2.307 -8.752 1.00 85.38 149 ASN A C 1
ATOM 1226 O O . ASN A 1 149 ? 23.279 1.973 -9.323 1.00 85.38 149 ASN A O 1
ATOM 1230 N N . HIS A 1 150 ? 21.790 3.565 -8.818 1.00 75.88 150 HIS A N 1
ATOM 1231 C CA . HIS A 1 150 ? 22.385 4.595 -9.686 1.00 75.88 150 HIS A CA 1
ATOM 1232 C C . HIS A 1 150 ? 23.875 4.893 -9.433 1.00 75.88 150 HIS A C 1
ATOM 1234 O O . HIS A 1 150 ? 24.536 5.476 -10.288 1.00 75.88 150 HIS A O 1
ATOM 1240 N N . HIS A 1 151 ? 24.421 4.504 -8.278 1.00 70.00 151 HIS A N 1
ATOM 1241 C CA . HIS A 1 151 ? 25.838 4.678 -7.943 1.00 70.00 151 HIS A CA 1
ATOM 1242 C C . HIS A 1 151 ? 26.736 3.494 -8.335 1.00 70.00 151 HIS A C 1
ATOM 1244 O O . HIS A 1 151 ? 27.958 3.627 -8.295 1.00 70.00 151 HIS A O 1
ATOM 1250 N N . VAL A 1 152 ? 26.160 2.328 -8.642 1.00 61.81 152 VAL A N 1
ATOM 1251 C CA . VAL A 1 152 ? 26.898 1.055 -8.748 1.00 61.81 152 VAL A CA 1
ATOM 1252 C C . VAL A 1 152 ? 27.302 0.735 -10.189 1.00 61.81 152 VAL A C 1
ATOM 1254 O O . VAL A 1 152 ? 28.318 0.076 -10.409 1.00 61.81 152 VAL A O 1
ATOM 1257 N N . TYR A 1 153 ? 26.556 1.233 -11.174 1.00 55.78 153 TYR A N 1
ATOM 1258 C CA . TYR A 1 153 ? 26.711 0.842 -12.573 1.00 55.78 153 TYR A CA 1
ATOM 1259 C C . TYR A 1 153 ? 27.139 2.009 -13.462 1.00 55.78 153 TYR A C 1
ATOM 1261 O O . TYR A 1 153 ? 26.788 3.167 -13.231 1.00 55.78 153 TYR A O 1
ATOM 1269 N N . THR A 1 154 ? 27.879 1.700 -14.532 1.00 60.25 154 THR A N 1
ATOM 1270 C CA . THR A 1 154 ? 27.980 2.610 -15.674 1.00 60.25 154 THR A CA 1
ATOM 1271 C C . THR A 1 154 ? 26.580 2.768 -16.255 1.00 60.25 154 THR A C 1
ATOM 1273 O O . THR A 1 154 ? 25.914 1.775 -16.533 1.00 60.25 154 THR A O 1
ATOM 1276 N N . ASN A 1 155 ? 26.140 4.014 -16.418 1.00 67.00 155 ASN A N 1
ATOM 1277 C CA . ASN A 1 155 ? 24.771 4.458 -16.726 1.00 67.00 155 ASN A CA 1
ATOM 1278 C C . ASN A 1 155 ? 24.147 3.894 -18.035 1.00 67.00 155 ASN A C 1
ATOM 1280 O O . ASN A 1 155 ? 23.107 4.367 -18.475 1.00 67.00 155 ASN A O 1
ATOM 1284 N N . GLU A 1 156 ? 24.795 2.931 -18.692 1.00 77.06 156 GLU A N 1
ATOM 1285 C CA . GLU A 1 156 ? 24.489 2.446 -20.041 1.00 77.06 156 GLU A CA 1
ATOM 1286 C C . GLU A 1 156 ? 23.369 1.393 -20.087 1.00 77.06 156 GLU A C 1
ATOM 1288 O O . GLU A 1 156 ? 22.692 1.317 -21.104 1.00 77.06 156 GLU A O 1
ATOM 1293 N N . ASN A 1 157 ? 23.135 0.615 -19.017 1.00 84.62 157 ASN A N 1
ATOM 1294 C CA . ASN A 1 157 ? 22.114 -0.457 -18.992 1.00 84.62 157 ASN A CA 1
ATOM 1295 C C . ASN A 1 157 ? 21.134 -0.368 -17.807 1.00 84.62 157 ASN A C 1
ATOM 1297 O O . ASN A 1 157 ? 20.418 -1.329 -17.519 1.00 84.62 157 ASN A O 1
ATOM 1301 N N . ILE A 1 158 ? 21.093 0.766 -17.097 1.00 89.75 158 ILE A N 1
ATOM 1302 C CA . ILE A 1 158 ? 20.319 0.901 -15.850 1.00 89.75 158 ILE A CA 1
ATOM 1303 C C . ILE A 1 158 ? 18.825 0.583 -16.044 1.00 89.75 158 ILE A C 1
ATOM 1305 O O . ILE A 1 158 ? 18.187 0.019 -15.157 1.00 89.75 158 ILE A O 1
ATOM 1309 N N . ILE A 1 159 ? 18.268 0.895 -17.220 1.00 92.44 159 ILE A N 1
ATOM 1310 C CA . ILE A 1 159 ? 16.864 0.626 -17.553 1.00 92.44 159 ILE A CA 1
ATOM 1311 C C . ILE A 1 159 ? 16.631 -0.868 -17.807 1.00 92.44 159 ILE A C 1
ATOM 1313 O O . ILE A 1 159 ? 15.644 -1.422 -17.326 1.00 92.44 159 ILE A O 1
ATOM 1317 N N . GLU A 1 160 ? 17.504 -1.540 -18.555 1.00 92.62 160 GLU A N 1
ATOM 1318 C CA . GLU A 1 160 ? 17.410 -2.978 -18.820 1.00 92.62 160 GLU A CA 1
ATOM 1319 C C . GLU A 1 160 ? 17.550 -3.816 -17.551 1.00 92.62 160 GLU A C 1
ATOM 1321 O O . GLU A 1 160 ? 16.816 -4.795 -17.369 1.00 92.62 160 GLU A O 1
ATOM 1326 N N . GLU A 1 161 ? 18.482 -3.431 -16.683 1.00 92.38 161 GLU A N 1
ATOM 1327 C CA . GLU A 1 161 ? 18.704 -4.068 -15.387 1.00 92.38 161 GLU A CA 1
ATOM 1328 C C . GLU A 1 1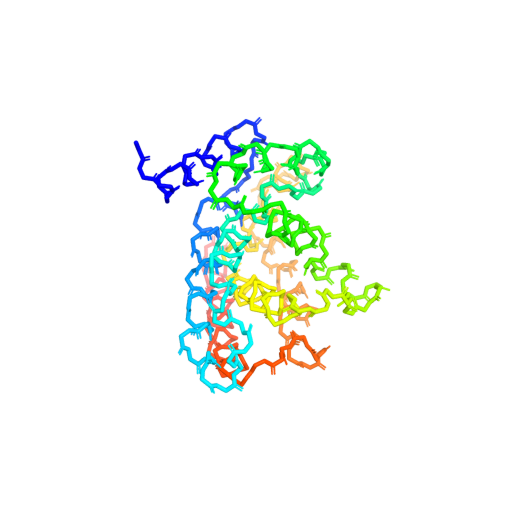61 ? 17.482 -3.872 -14.492 1.00 92.38 161 GLU A C 1
ATOM 1330 O O . GLU A 1 161 ? 16.886 -4.863 -14.065 1.00 92.38 161 GLU A O 1
ATOM 1335 N N . ALA A 1 162 ? 17.015 -2.626 -14.339 1.00 94.81 162 ALA A N 1
ATOM 1336 C CA . ALA A 1 162 ? 15.792 -2.320 -13.602 1.00 94.81 162 ALA A CA 1
ATOM 1337 C C . ALA A 1 162 ? 14.600 -3.127 -14.124 1.00 94.81 162 ALA A C 1
ATOM 1339 O O . ALA A 1 162 ? 13.868 -3.727 -13.340 1.00 94.81 162 ALA A O 1
ATOM 1340 N N . TYR A 1 163 ? 14.427 -3.203 -15.446 1.00 96.94 163 TYR A N 1
ATOM 1341 C CA . TYR A 1 163 ? 13.338 -3.957 -16.062 1.00 96.94 163 TYR A CA 1
ATOM 1342 C C . TYR A 1 163 ? 13.403 -5.442 -15.721 1.00 96.94 163 TYR A C 1
ATOM 1344 O O . TYR A 1 163 ? 12.380 -6.042 -15.377 1.00 96.94 163 TYR A O 1
ATOM 1352 N N . THR A 1 164 ? 14.592 -6.033 -15.816 1.00 95.88 164 THR A N 1
ATOM 1353 C CA . THR A 1 164 ? 14.806 -7.457 -15.554 1.00 95.88 164 THR A CA 1
ATOM 1354 C C . THR A 1 164 ? 14.539 -7.781 -14.086 1.00 95.88 164 THR A C 1
ATOM 1356 O O . THR A 1 164 ? 13.714 -8.652 -13.800 1.00 95.88 164 THR A O 1
ATOM 1359 N N . ASP A 1 165 ? 15.139 -7.025 -13.166 1.00 95.75 165 ASP A N 1
ATOM 1360 C CA . ASP A 1 165 ? 14.955 -7.203 -11.723 1.00 95.75 165 ASP A CA 1
ATOM 1361 C C . ASP A 1 165 ? 13.498 -6.976 -11.302 1.00 95.75 165 ASP A C 1
ATOM 1363 O O . ASP A 1 165 ? 12.910 -7.777 -10.571 1.00 95.75 165 ASP A O 1
ATOM 1367 N N . CYS A 1 166 ? 12.853 -5.929 -11.826 1.00 97.12 166 CYS A N 1
ATOM 1368 C CA . CYS A 1 166 ? 11.456 -5.644 -11.516 1.00 97.12 166 CYS A CA 1
ATOM 1369 C C . CYS A 1 166 ? 10.520 -6.728 -12.058 1.00 97.12 166 CYS A C 1
ATOM 1371 O O . CYS A 1 166 ? 9.562 -7.097 -11.379 1.00 97.12 166 CYS A O 1
ATOM 1373 N N . CYS A 1 167 ? 10.790 -7.299 -13.237 1.00 97.81 167 CYS A N 1
ATOM 1374 C CA . CYS A 1 167 ? 10.025 -8.446 -13.728 1.00 97.81 167 CYS A CA 1
ATOM 1375 C C . CYS A 1 167 ? 10.126 -9.640 -12.774 1.00 97.81 167 CYS A C 1
ATOM 1377 O O . CYS A 1 167 ? 9.107 -10.262 -12.456 1.00 97.81 167 CYS A O 1
ATOM 1379 N N . GLU A 1 168 ? 11.328 -9.947 -12.285 1.00 97.25 168 GLU A N 1
ATOM 1380 C CA . GLU A 1 168 ? 11.513 -11.010 -11.299 1.00 97.25 168 GLU A CA 1
ATOM 1381 C C . GLU A 1 168 ? 10.800 -10.709 -9.981 1.00 97.25 168 GLU A C 1
ATOM 1383 O O . GLU A 1 168 ? 10.125 -11.586 -9.433 1.00 97.25 168 GLU A O 1
ATOM 1388 N N . LEU A 1 169 ? 10.906 -9.475 -9.482 1.00 95.81 169 LEU A N 1
ATOM 1389 C CA . LEU A 1 169 ? 10.248 -9.036 -8.257 1.00 95.81 169 LEU A CA 1
ATOM 1390 C C . LEU A 1 169 ? 8.725 -9.171 -8.367 1.00 95.81 169 LEU A C 1
ATOM 1392 O O . LEU A 1 169 ? 8.091 -9.715 -7.461 1.00 95.81 169 LEU A O 1
ATOM 1396 N N . PHE A 1 170 ? 8.133 -8.754 -9.489 1.00 97.38 170 PHE A N 1
ATOM 1397 C CA . PHE A 1 170 ? 6.696 -8.894 -9.729 1.00 97.38 170 PHE A CA 1
ATOM 1398 C C . PHE A 1 170 ? 6.256 -10.359 -9.710 1.00 97.38 170 PHE A C 1
ATOM 1400 O O . PHE A 1 170 ? 5.280 -10.698 -9.039 1.00 97.38 170 PHE A O 1
ATOM 1407 N N . LEU A 1 171 ? 6.996 -11.246 -10.382 1.00 95.62 171 LEU A N 1
ATOM 1408 C CA . LEU A 1 171 ? 6.701 -12.683 -10.411 1.00 95.62 171 LEU A CA 1
ATOM 1409 C C . LEU A 1 171 ? 6.849 -13.345 -9.033 1.00 95.62 171 LEU A C 1
ATOM 1411 O O . LEU A 1 171 ? 6.072 -14.235 -8.685 1.00 95.62 171 LEU A O 1
ATOM 1415 N N . LYS A 1 172 ? 7.840 -12.921 -8.243 1.00 94.00 172 LYS A N 1
ATOM 1416 C CA . LYS A 1 172 ? 8.141 -13.485 -6.918 1.00 94.00 172 LYS A CA 1
ATOM 1417 C C . LYS A 1 172 ? 7.275 -12.906 -5.797 1.00 94.00 172 LYS A C 1
ATOM 1419 O O . LYS A 1 172 ? 7.190 -13.533 -4.742 1.00 94.00 172 LYS A O 1
ATOM 1424 N N . ARG A 1 173 ? 6.665 -11.731 -5.986 1.00 93.38 173 ARG A N 1
ATOM 1425 C CA . ARG A 1 173 ? 5.973 -10.998 -4.915 1.00 93.38 173 ARG A CA 1
ATOM 1426 C C . ARG A 1 173 ? 4.603 -10.473 -5.331 1.00 93.38 173 ARG A C 1
ATOM 1428 O O . ARG A 1 173 ? 3.604 -11.045 -4.907 1.00 93.38 173 ARG A O 1
ATOM 1435 N N . MET A 1 174 ? 4.540 -9.433 -6.162 1.00 94.94 174 MET A N 1
ATOM 1436 C CA . MET A 1 174 ? 3.288 -8.710 -6.438 1.00 94.94 174 MET A CA 1
ATOM 1437 C C . MET A 1 174 ? 2.215 -9.623 -7.027 1.00 94.94 174 MET A C 1
ATOM 1439 O O . MET A 1 174 ? 1.101 -9.697 -6.519 1.00 94.94 174 MET A O 1
ATOM 1443 N N . LEU A 1 175 ? 2.577 -10.418 -8.035 1.00 94.75 175 LEU A N 1
ATOM 1444 C CA . LEU A 1 175 ? 1.656 -11.332 -8.714 1.00 94.75 175 LEU A CA 1
ATOM 1445 C C . LEU A 1 175 ? 1.263 -12.554 -7.870 1.00 94.75 175 LEU A C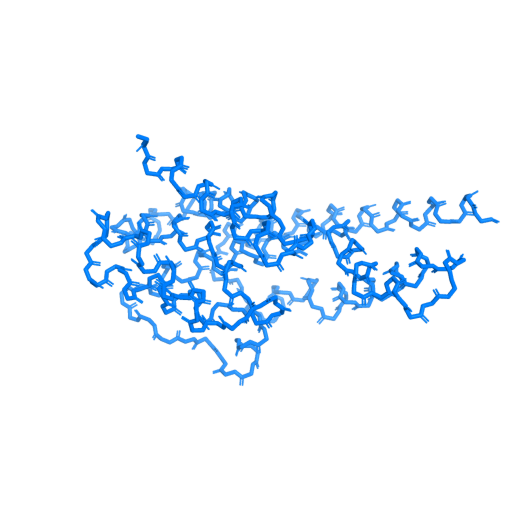 1
ATOM 1447 O O . LEU A 1 175 ? 0.428 -13.350 -8.308 1.00 94.75 175 LEU A O 1
ATOM 1451 N N . ARG A 1 176 ? 1.857 -12.699 -6.680 1.00 93.62 176 ARG A N 1
ATOM 1452 C CA . ARG A 1 176 ? 1.588 -13.771 -5.722 1.00 93.62 176 ARG A CA 1
ATOM 1453 C C . ARG A 1 176 ? 0.752 -13.329 -4.531 1.00 93.62 176 ARG A C 1
ATOM 1455 O O . ARG A 1 176 ? 0.388 -14.200 -3.756 1.00 93.62 176 ARG A O 1
ATOM 1462 N N . HIS A 1 177 ? 0.434 -12.042 -4.368 1.00 94.31 177 HIS A N 1
ATOM 1463 C CA . HIS A 1 177 ? -0.260 -11.559 -3.167 1.00 94.31 177 HIS A CA 1
ATOM 1464 C C . HIS A 1 177 ? -1.549 -12.340 -2.857 1.00 94.31 177 HIS A C 1
ATOM 1466 O O . HIS A 1 177 ? -1.760 -12.726 -1.711 1.00 94.31 177 HIS A O 1
ATOM 1472 N N . ASP A 1 178 ? -2.363 -12.638 -3.872 1.00 91.62 178 ASP A N 1
ATOM 1473 C CA . ASP A 1 178 ? -3.592 -13.422 -3.696 1.00 91.62 178 ASP A CA 1
ATOM 1474 C C . ASP A 1 178 ? -3.305 -14.901 -3.370 1.00 91.62 178 ASP A C 1
ATOM 1476 O O . ASP A 1 178 ? -3.804 -15.440 -2.387 1.00 91.62 178 ASP A O 1
ATOM 1480 N N . ILE A 1 179 ? -2.400 -15.535 -4.127 1.00 90.94 179 ILE A N 1
ATOM 1481 C CA . ILE A 1 179 ? -1.993 -16.943 -3.935 1.00 90.94 179 ILE A CA 1
ATOM 1482 C C . ILE A 1 179 ? -1.360 -17.164 -2.554 1.00 90.94 179 ILE A C 1
ATOM 1484 O O . ILE A 1 179 ? -1.544 -18.208 -1.933 1.00 90.94 179 ILE A O 1
ATOM 1488 N N . ASP A 1 180 ? -0.614 -16.176 -2.070 1.00 90.19 180 ASP A N 1
ATOM 1489 C CA . ASP A 1 180 ? 0.022 -16.184 -0.758 1.00 90.19 180 ASP A CA 1
ATOM 1490 C C . ASP A 1 180 ? -0.978 -15.858 0.378 1.00 90.19 180 ASP A C 1
ATOM 1492 O O . ASP A 1 180 ? -0.569 -15.765 1.536 1.00 90.19 180 ASP A O 1
ATOM 1496 N N . GLY A 1 181 ? -2.273 -15.694 0.073 1.00 90.56 181 GLY A N 1
ATOM 1497 C CA . GLY A 1 181 ? -3.344 -15.494 1.052 1.00 90.56 181 GLY A CA 1
ATOM 1498 C C . GLY A 1 181 ? -3.299 -14.131 1.737 1.00 90.56 181 GLY A C 1
ATOM 1499 O O . GLY A 1 181 ? -3.654 -14.014 2.908 1.00 90.56 181 GLY A O 1
ATOM 1500 N N . LEU A 1 182 ? -2.805 -13.099 1.045 1.00 93.56 182 LEU A N 1
ATOM 1501 C CA . LEU A 1 182 ? -2.558 -11.789 1.651 1.00 93.56 182 LEU A CA 1
ATOM 1502 C C . LEU A 1 182 ? -3.754 -10.837 1.602 1.00 93.56 182 LEU A C 1
ATOM 1504 O O . LEU A 1 182 ? -3.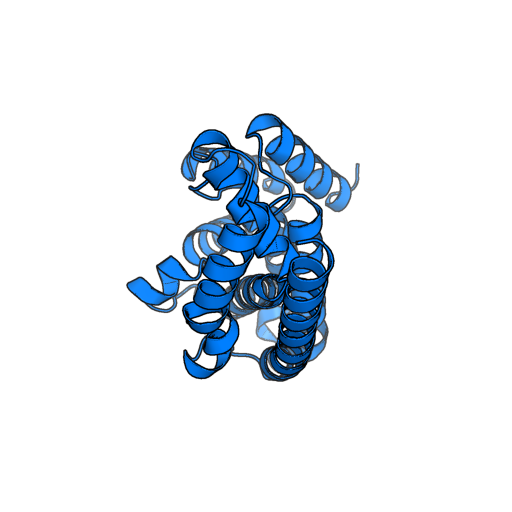652 -9.756 2.184 1.00 93.56 182 LEU A O 1
ATOM 1508 N N . PHE A 1 183 ? -4.835 -11.215 0.917 1.00 95.94 183 PHE A N 1
ATOM 1509 C CA . PHE A 1 183 ? -6.062 -10.433 0.790 1.00 95.94 183 PHE A CA 1
ATOM 1510 C C . PHE A 1 183 ? -7.195 -11.074 1.585 1.00 95.94 183 PHE A C 1
ATOM 1512 O O . PHE A 1 183 ? -7.586 -12.215 1.327 1.00 95.94 183 PHE A O 1
ATOM 1519 N N . THR A 1 184 ? -7.745 -10.327 2.534 1.00 96.12 184 THR A N 1
ATOM 1520 C CA . THR A 1 184 ? -8.860 -10.742 3.384 1.00 96.12 184 THR A CA 1
ATOM 1521 C C . THR A 1 184 ? -10.196 -10.304 2.788 1.00 96.12 184 THR A C 1
ATOM 1523 O O . THR A 1 184 ? -11.144 -11.094 2.800 1.00 96.12 184 THR A O 1
ATOM 1526 N N . PHE A 1 185 ? -10.253 -9.137 2.140 1.00 98.00 185 PHE A N 1
ATOM 1527 C CA . PHE A 1 185 ? -11.486 -8.595 1.565 1.00 98.00 185 PHE A CA 1
ATOM 1528 C C . PHE A 1 185 ? -11.767 -9.080 0.139 1.00 98.00 185 PHE A C 1
ATOM 1530 O O . PHE A 1 185 ? -10.866 -9.388 -0.645 1.00 98.00 185 PHE A O 1
ATOM 1537 N N . GLU A 1 186 ? -13.052 -9.142 -0.208 1.00 97.38 186 GLU A N 1
ATOM 1538 C CA . GLU A 1 186 ? -13.505 -9.531 -1.544 1.00 97.38 186 GLU A CA 1
ATOM 1539 C C . GLU A 1 186 ? -13.198 -8.435 -2.568 1.00 97.38 186 GLU A C 1
ATOM 1541 O O . GLU A 1 186 ? -12.658 -8.725 -3.638 1.00 97.38 186 GLU A O 1
ATOM 1546 N N . TYR A 1 187 ? -13.466 -7.181 -2.205 1.00 98.44 187 TYR A N 1
ATOM 1547 C CA . TYR A 1 187 ? -13.162 -6.003 -3.004 1.00 98.44 187 TYR A CA 1
ATOM 1548 C C . TYR A 1 187 ? -11.678 -5.946 -3.373 1.00 98.44 187 TYR A C 1
ATOM 1550 O O . TYR A 1 187 ? -11.339 -5.756 -4.542 1.00 98.44 187 TYR A O 1
ATOM 1558 N N . THR A 1 188 ? -10.782 -6.179 -2.408 1.00 98.31 188 THR A N 1
ATOM 1559 C CA . THR A 1 188 ? -9.336 -6.169 -2.661 1.00 98.31 188 THR A CA 1
ATOM 1560 C C . THR A 1 188 ? -8.941 -7.208 -3.702 1.00 98.31 188 THR A C 1
ATOM 1562 O O . THR A 1 188 ? -8.174 -6.882 -4.603 1.00 98.31 188 THR A O 1
ATOM 1565 N N . ARG A 1 189 ? -9.472 -8.438 -3.630 1.00 98.12 189 ARG A N 1
ATOM 1566 C CA . ARG A 1 189 ? -9.170 -9.487 -4.621 1.00 98.12 189 ARG A CA 1
ATOM 1567 C C . ARG A 1 189 ? -9.589 -9.060 -6.029 1.00 98.12 189 ARG A C 1
ATOM 1569 O O . ARG A 1 189 ? -8.782 -9.120 -6.952 1.00 98.12 189 ARG A O 1
ATOM 1576 N N . GLN A 1 190 ? -10.803 -8.526 -6.173 1.00 98.12 190 GLN A N 1
ATOM 1577 C CA . GLN A 1 190 ? -11.302 -8.023 -7.458 1.00 98.12 190 GLN A CA 1
ATOM 1578 C C . GLN A 1 190 ? -10.450 -6.861 -7.991 1.00 98.12 190 GLN A C 1
ATOM 1580 O O . GLN A 1 190 ? -10.097 -6.821 -9.171 1.00 98.12 190 GLN A O 1
ATOM 1585 N N . LYS A 1 191 ? -10.076 -5.918 -7.119 1.00 98.44 191 LYS A N 1
ATOM 1586 C CA . LYS A 1 191 ? -9.227 -4.783 -7.493 1.00 98.44 191 LYS A CA 1
ATOM 1587 C C . LYS A 1 191 ? -7.815 -5.231 -7.872 1.00 98.44 191 LYS A C 1
ATOM 1589 O O . LYS A 1 191 ? -7.259 -4.718 -8.842 1.00 98.44 191 LYS A O 1
ATOM 1594 N N . ALA A 1 192 ? -7.252 -6.200 -7.155 1.00 98.12 192 ALA A N 1
ATOM 1595 C CA . ALA A 1 192 ? -5.937 -6.760 -7.434 1.00 98.12 192 ALA A CA 1
ATOM 1596 C C . ALA A 1 192 ? -5.876 -7.435 -8.810 1.00 98.12 192 ALA A C 1
ATOM 1598 O O . ALA A 1 192 ? -4.877 -7.271 -9.504 1.00 98.12 192 ALA A O 1
ATOM 1599 N N . ASP A 1 193 ? -6.936 -8.121 -9.249 1.00 97.56 193 ASP A N 1
ATOM 1600 C CA . ASP A 1 193 ? -6.996 -8.707 -10.596 1.00 97.56 193 ASP A CA 1
ATOM 1601 C C . ASP A 1 193 ? -6.914 -7.643 -11.701 1.00 97.56 193 ASP A C 1
ATOM 1603 O O . ASP A 1 193 ? -6.201 -7.819 -12.697 1.00 97.56 193 ASP A O 1
ATOM 1607 N N . ILE A 1 194 ? -7.585 -6.505 -11.503 1.00 98.12 194 ILE A N 1
ATOM 1608 C CA . ILE A 1 194 ? -7.526 -5.364 -12.426 1.00 98.12 194 ILE A CA 1
ATOM 1609 C C . ILE A 1 194 ? -6.103 -4.790 -12.463 1.00 98.12 194 ILE A C 1
ATOM 1611 O O . ILE A 1 194 ? -5.504 -4.687 -13.535 1.00 98.12 194 ILE A O 1
ATOM 1615 N N . LEU A 1 195 ? -5.525 -4.484 -11.297 1.00 98.25 195 LEU A N 1
ATOM 1616 C CA . LEU A 1 195 ? -4.175 -3.914 -11.192 1.00 98.25 195 LEU A CA 1
ATOM 1617 C C . LEU A 1 195 ? -3.093 -4.880 -11.707 1.00 98.25 195 LEU A C 1
ATOM 1619 O O . LEU A 1 195 ? -2.107 -4.480 -12.332 1.00 98.25 195 LEU A O 1
ATOM 1623 N N . LYS A 1 196 ? -3.289 -6.186 -11.524 1.00 97.75 196 LYS A N 1
ATOM 1624 C CA . LYS A 1 196 ? -2.457 -7.237 -12.115 1.00 97.75 196 LYS A CA 1
ATOM 1625 C C . LYS A 1 196 ? -2.486 -7.182 -13.638 1.00 97.75 196 LYS A C 1
ATOM 1627 O O . LYS A 1 196 ? -1.436 -7.241 -14.273 1.00 97.75 196 LYS A O 1
ATOM 1632 N N . TYR A 1 197 ? -3.660 -7.051 -14.244 1.00 97.69 197 TYR A N 1
ATOM 1633 C CA . TYR A 1 197 ? -3.756 -6.901 -15.693 1.00 97.69 197 TYR A CA 1
ATOM 1634 C C . TYR A 1 197 ? -3.072 -5.613 -16.188 1.00 97.69 197 TYR A C 1
ATOM 1636 O O . TYR A 1 197 ? -2.332 -5.638 -17.178 1.00 97.69 197 TYR A O 1
ATOM 1644 N N . GLU A 1 198 ? -3.266 -4.497 -15.486 1.00 98.12 198 GLU A N 1
ATOM 1645 C CA . GLU A 1 198 ? -2.651 -3.205 -15.812 1.00 98.12 198 GLU A CA 1
ATOM 1646 C C . GLU A 1 198 ? -1.121 -3.243 -15.722 1.00 98.12 198 GLU A C 1
ATOM 1648 O O . GLU A 1 198 ? -0.438 -2.834 -16.665 1.00 98.12 198 GLU A O 1
ATOM 1653 N N . SER A 1 199 ? -0.578 -3.804 -14.642 1.00 98.06 199 SER A N 1
ATOM 1654 C CA . SER A 1 199 ? 0.866 -3.967 -14.440 1.00 98.06 199 SER A CA 1
ATOM 1655 C C . SER A 1 199 ? 1.503 -4.860 -15.506 1.00 98.06 199 SER A C 1
ATOM 1657 O O . SER A 1 199 ? 2.518 -4.493 -16.097 1.00 98.06 199 SER A O 1
ATOM 1659 N N . LEU A 1 200 ? 0.861 -5.970 -15.886 1.00 98.19 200 LEU A N 1
ATOM 1660 C CA . LEU A 1 200 ? 1.320 -6.807 -17.002 1.00 98.19 200 LEU A CA 1
ATOM 1661 C C . LEU A 1 200 ? 1.358 -6.035 -18.331 1.00 98.19 200 LEU A C 1
ATOM 1663 O O . LEU A 1 200 ? 2.231 -6.274 -19.172 1.00 98.19 200 LEU A O 1
ATOM 1667 N N . ASN A 1 201 ? 0.435 -5.096 -18.543 1.00 98.19 201 ASN A N 1
ATOM 1668 C CA . ASN A 1 201 ? 0.460 -4.225 -19.716 1.00 98.19 201 ASN A CA 1
ATOM 1669 C C . ASN A 1 201 ? 1.561 -3.158 -19.625 1.00 98.19 201 ASN A C 1
ATOM 1671 O O . ASN A 1 201 ? 2.213 -2.895 -20.637 1.00 98.19 201 ASN A O 1
ATOM 1675 N N . GLN A 1 202 ? 1.823 -2.585 -18.445 1.00 97.88 202 GLN A N 1
ATOM 1676 C CA . GLN A 1 202 ? 2.982 -1.711 -18.206 1.00 97.88 202 GLN A CA 1
ATOM 1677 C C . GLN A 1 202 ? 4.293 -2.440 -18.536 1.00 97.88 202 GLN A C 1
ATOM 1679 O O . GLN A 1 202 ? 5.060 -1.967 -19.374 1.00 97.88 202 GLN A O 1
ATOM 1684 N N . MET A 1 203 ? 4.479 -3.658 -18.022 1.00 98.31 203 MET A N 1
ATOM 1685 C CA . MET A 1 203 ? 5.644 -4.505 -18.306 1.00 98.31 203 MET A CA 1
ATOM 1686 C C . MET A 1 203 ? 5.838 -4.764 -19.808 1.00 98.31 203 MET A C 1
ATOM 1688 O O . MET A 1 203 ? 6.955 -4.699 -20.325 1.00 98.31 203 MET A O 1
ATOM 1692 N N . LYS A 1 204 ? 4.756 -5.052 -20.546 1.00 98.19 204 LYS A N 1
ATOM 1693 C CA . LYS A 1 204 ? 4.811 -5.252 -22.007 1.00 98.19 204 LYS A CA 1
ATOM 1694 C C . LYS A 1 204 ? 5.184 -3.971 -22.754 1.00 98.19 204 LYS A C 1
ATOM 1696 O O . LYS A 1 204 ? 5.900 -4.049 -23.756 1.00 98.19 204 LYS A O 1
ATOM 1701 N N . ARG A 1 205 ? 4.690 -2.812 -22.303 1.00 98.06 205 ARG A N 1
ATOM 1702 C CA . ARG A 1 205 ? 5.035 -1.505 -22.884 1.00 98.06 205 ARG A CA 1
ATOM 1703 C C . ARG A 1 205 ? 6.514 -1.199 -22.673 1.00 98.06 205 ARG A C 1
ATOM 1705 O O . ARG A 1 205 ? 7.188 -0.931 -23.662 1.00 98.06 205 ARG A O 1
ATOM 1712 N N . TRP A 1 206 ? 7.032 -1.368 -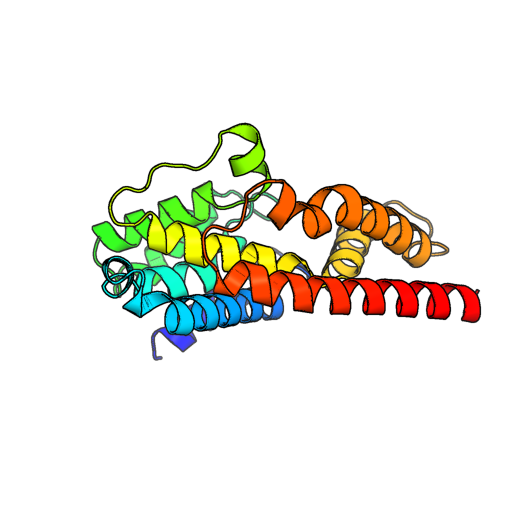21.457 1.00 97.94 206 TRP A N 1
ATOM 1713 C CA . TRP A 1 206 ? 8.461 -1.210 -21.171 1.00 97.94 206 TRP A CA 1
ATOM 1714 C C . TRP A 1 206 ? 9.336 -2.111 -22.029 1.00 97.94 206 TRP A C 1
ATOM 1716 O O . TRP A 1 206 ? 10.241 -1.620 -22.697 1.00 97.94 206 TRP A O 1
ATOM 1726 N N . LYS A 1 207 ? 8.997 -3.402 -22.134 1.00 97.75 207 LYS A N 1
ATOM 1727 C CA . LYS A 1 207 ? 9.715 -4.336 -23.015 1.00 97.75 207 LYS A CA 1
ATOM 1728 C C . LYS A 1 207 ? 9.824 -3.827 -24.453 1.00 97.75 207 LYS A C 1
ATOM 1730 O O . LYS A 1 207 ? 10.846 -4.012 -25.110 1.00 97.75 207 LYS A O 1
ATOM 1735 N N . ARG A 1 208 ? 8.748 -3.220 -24.964 1.00 98.06 208 ARG A N 1
ATOM 1736 C CA . ARG A 1 208 ? 8.698 -2.662 -26.319 1.00 98.06 208 ARG A CA 1
ATOM 1737 C C . ARG A 1 208 ? 9.520 -1.382 -26.440 1.00 98.06 208 ARG A C 1
ATOM 1739 O O . ARG A 1 208 ? 10.219 -1.244 -27.438 1.00 98.06 208 ARG A O 1
ATOM 1746 N N . ILE A 1 209 ? 9.432 -0.483 -25.460 1.00 97.31 209 ILE A N 1
ATOM 1747 C CA . ILE A 1 209 ? 10.195 0.774 -25.423 1.00 97.31 209 ILE A CA 1
ATOM 1748 C C . ILE A 1 209 ? 11.690 0.457 -25.423 1.00 97.31 209 ILE A C 1
ATOM 1750 O O . ILE A 1 209 ? 12.394 0.896 -26.326 1.00 97.31 209 ILE A O 1
ATOM 1754 N N . ILE A 1 210 ? 12.133 -0.403 -24.502 1.00 95.38 210 ILE A N 1
ATOM 1755 C CA . ILE A 1 210 ? 13.529 -0.844 -24.381 1.00 95.38 210 ILE A CA 1
ATOM 1756 C C . ILE A 1 210 ? 14.019 -1.457 -25.693 1.00 95.38 210 ILE A C 1
ATOM 1758 O O . ILE A 1 210 ? 15.058 -1.073 -26.207 1.00 95.38 210 ILE A O 1
ATOM 1762 N N . LYS A 1 211 ? 13.241 -2.363 -26.299 1.00 95.69 211 LYS A N 1
ATOM 1763 C CA . LYS A 1 211 ? 13.613 -2.970 -27.585 1.00 95.69 211 LYS A CA 1
ATOM 1764 C C . LYS A 1 211 ? 13.714 -1.952 -28.731 1.00 95.69 211 LYS A C 1
ATOM 1766 O O . LYS A 1 211 ? 14.450 -2.196 -29.675 1.00 95.69 211 LYS A O 1
ATOM 1771 N N . THR A 1 212 ? 12.914 -0.887 -28.700 1.00 96.56 212 THR A N 1
ATOM 1772 C CA . THR A 1 212 ? 12.856 0.117 -29.777 1.00 96.56 212 THR A CA 1
ATOM 1773 C C . THR A 1 212 ? 13.973 1.151 -29.669 1.00 96.56 212 THR A C 1
ATOM 1775 O O . THR A 1 212 ? 14.436 1.636 -30.694 1.00 96.56 212 THR A O 1
ATOM 1778 N N . LEU A 1 213 ? 14.354 1.524 -28.445 1.00 92.31 213 LEU A N 1
ATOM 1779 C CA . LEU A 1 213 ? 15.353 2.564 -28.178 1.00 92.31 213 LEU A CA 1
ATOM 1780 C C . LEU A 1 213 ? 16.782 2.021 -28.017 1.00 92.31 213 LEU A C 1
ATOM 1782 O O . LEU A 1 213 ? 17.699 2.811 -27.809 1.00 92.31 213 LEU A O 1
ATOM 1786 N N . LYS A 1 214 ? 16.950 0.701 -28.111 1.00 79.50 214 LYS A N 1
ATOM 1787 C CA . LYS A 1 214 ? 18.233 -0.003 -28.127 1.00 79.50 214 LYS A CA 1
ATOM 1788 C C . LYS A 1 214 ? 18.725 -0.208 -29.554 1.00 79.50 214 LYS A C 1
ATOM 1790 O O . LYS A 1 214 ? 19.945 -0.062 -29.770 1.00 79.50 214 LYS A O 1
#

Radius of gyration: 17.8 Å; chains: 1; bounding box: 49×41×53 Å

Foldseek 3Di:
DDLVVLLLVLQQVLCVVQVPFPLLHQVLLVQLLVQLVVQCVVCCVVVVLCVVVSVLLNSLSNCLSSQDPVRDPNVVSLVSSCVSCVVPDDPLSSVLSSVLSVQLDPVNCVVPNQDDPDSCSVSSLSSSLSSLLSVLPLVSQLRVQCVVCVVPDDPPCSLVVSLVVSVVCCVVPSVCCVVVVSHPDPSSVVSSVVSNVVSVVVSVVSVVVVVVVD

Organism: NCBI:txid1070528